Protein AF-A0A7R9DZD3-F1 (afdb_monomer_lite)

pLDDT: mean 76.69, std 20.95, range [38.72, 98.69]

Structure (mmCIF, N/CA/C/O backbone):
data_AF-A0A7R9DZD3-F1
#
_entry.id   AF-A0A7R9DZD3-F1
#
loop_
_atom_site.group_PDB
_atom_site.id
_atom_site.type_symbol
_atom_site.label_atom_id
_atom_site.label_alt_id
_atom_site.label_comp_id
_atom_site.label_asym_id
_atom_site.label_entity_id
_atom_site.label_seq_id
_atom_site.pdbx_PDB_ins_code
_atom_site.Cartn_x
_atom_site.Cartn_y
_atom_site.Cartn_z
_atom_site.occupancy
_atom_site.B_iso_or_equiv
_atom_site.auth_seq_id
_atom_site.auth_comp_id
_atom_site.auth_asym_id
_atom_site.auth_atom_id
_atom_site.pdbx_PDB_model_num
ATOM 1 N N . MET A 1 1 ? -76.692 0.634 47.988 1.00 45.78 1 MET A N 1
ATOM 2 C CA . MET A 1 1 ? -77.490 -0.382 48.712 1.00 45.78 1 MET A CA 1
ATOM 3 C C . MET A 1 1 ? -77.343 -0.059 50.200 1.00 45.78 1 MET A C 1
ATOM 5 O O . MET A 1 1 ? -76.278 -0.313 50.727 1.00 45.78 1 MET A O 1
ATOM 9 N N . ALA A 1 2 ? -78.142 0.796 50.843 1.00 38.72 2 ALA A N 1
ATOM 10 C CA . ALA A 1 2 ? -79.596 0.826 51.074 1.00 38.72 2 ALA A CA 1
ATOM 11 C C . ALA A 1 2 ? -80.103 -0.251 52.064 1.00 38.72 2 ALA A C 1
ATOM 13 O O . ALA A 1 2 ? -80.285 -1.391 51.648 1.00 38.72 2 ALA A O 1
ATOM 14 N N . ARG A 1 3 ? -80.339 0.170 53.327 1.00 40.22 3 ARG A N 1
ATOM 15 C CA . ARG A 1 3 ? -81.346 -0.237 54.357 1.00 40.22 3 ARG A CA 1
ATOM 16 C C . ARG A 1 3 ? -80.747 0.038 55.758 1.00 40.22 3 ARG A C 1
ATOM 18 O O . ARG A 1 3 ? -79.676 -0.479 56.028 1.00 40.22 3 ARG A O 1
ATOM 25 N N . SER A 1 4 ? -81.223 0.922 56.648 1.00 41.44 4 SER A N 1
ATOM 26 C CA . SER A 1 4 ? -82.581 1.285 57.127 1.00 41.44 4 SER A CA 1
ATOM 27 C C . SER A 1 4 ? -83.330 0.089 57.728 1.00 41.44 4 SER A C 1
ATOM 29 O O . SER A 1 4 ? -83.329 -0.951 57.088 1.00 41.44 4 SER A O 1
ATOM 31 N N . ILE A 1 5 ? -84.060 0.107 58.851 1.00 43.53 5 ILE A N 1
ATOM 32 C CA . ILE A 1 5 ? -84.552 1.083 59.852 1.00 43.53 5 ILE A CA 1
ATOM 33 C C . ILE A 1 5 ? -85.346 0.219 60.886 1.00 43.53 5 ILE A C 1
ATOM 35 O O . ILE A 1 5 ? -85.834 -0.837 60.492 1.00 43.53 5 ILE A O 1
ATOM 39 N N . SER A 1 6 ? -85.539 0.713 62.127 1.00 40.84 6 SER A N 1
ATOM 40 C CA . SER A 1 6 ? -86.619 0.395 63.116 1.00 40.84 6 SER A CA 1
ATOM 41 C C . SER A 1 6 ? -86.753 -1.041 63.657 1.00 40.84 6 SER A C 1
ATOM 43 O O . SER A 1 6 ? -86.574 -1.996 62.921 1.00 40.84 6 SER A O 1
ATOM 45 N N . GLY A 1 7 ? -87.129 -1.302 64.911 1.00 39.84 7 GLY A N 1
ATOM 46 C CA . GLY A 1 7 ? -87.877 -0.512 65.898 1.00 39.84 7 GLY A CA 1
ATOM 47 C C . GLY A 1 7 ? -89.103 -1.311 66.385 1.00 39.84 7 GLY A C 1
ATOM 48 O O . GLY A 1 7 ? -89.581 -2.166 65.645 1.00 39.84 7 GLY A O 1
ATOM 49 N N . SER A 1 8 ? -89.617 -0.964 67.577 1.00 39.25 8 SER A N 1
ATOM 50 C CA . SER A 1 8 ? -90.837 -1.464 68.273 1.00 39.25 8 SER A CA 1
ATOM 51 C C . SER A 1 8 ? -90.734 -2.850 68.928 1.00 39.25 8 SER A C 1
ATOM 53 O O . SER A 1 8 ? -90.083 -3.730 68.379 1.00 39.25 8 SER A O 1
ATOM 55 N N . SER A 1 9 ? -91.338 -3.151 70.078 1.00 44.62 9 SER A N 1
ATOM 56 C CA . SER A 1 9 ? -92.095 -2.435 71.132 1.00 44.62 9 SER A CA 1
ATOM 57 C C . SER A 1 9 ? -92.140 -3.423 72.319 1.00 44.62 9 SER A C 1
ATOM 59 O O . SER A 1 9 ? -92.137 -4.632 72.100 1.00 44.62 9 SER A O 1
ATOM 61 N N . GLU A 1 10 ? -91.917 -3.011 73.567 1.00 43.66 10 GLU A N 1
ATOM 62 C CA . GLU A 1 10 ? -92.973 -2.656 74.538 1.00 43.66 10 GLU A CA 1
ATOM 63 C C . GLU A 1 10 ? -94.200 -3.585 74.523 1.00 43.66 10 GLU A C 1
ATOM 65 O O . GLU A 1 10 ? -94.984 -3.547 73.580 1.00 43.66 10 GLU A O 1
ATOM 70 N N . GLU A 1 11 ? -94.308 -4.427 75.560 1.00 50.56 11 GLU A N 1
ATOM 71 C CA . GLU A 1 11 ? -95.430 -4.536 76.523 1.00 50.56 11 GLU A CA 1
ATOM 72 C C . GLU A 1 11 ? -95.089 -5.682 77.514 1.00 50.56 11 GLU A C 1
ATOM 74 O O . GLU A 1 11 ? -94.836 -6.813 77.111 1.00 50.56 11 GLU A O 1
ATOM 79 N N . ASP A 1 12 ? -94.689 -5.396 78.754 1.00 41.88 12 ASP A N 1
ATOM 80 C CA . ASP A 1 12 ? -95.491 -5.145 79.969 1.00 41.88 12 ASP A CA 1
ATOM 81 C C . ASP A 1 12 ? -96.226 -6.377 80.547 1.00 41.88 12 ASP A C 1
ATOM 83 O O . ASP A 1 12 ? -97.257 -6.811 80.042 1.00 41.88 12 ASP A O 1
ATOM 87 N N . ALA A 1 13 ? -95.702 -6.911 81.663 1.00 43.41 13 ALA A N 1
ATOM 88 C CA . ALA A 1 13 ? -96.430 -7.759 82.620 1.00 43.41 13 ALA A CA 1
ATOM 89 C C . ALA A 1 13 ? -95.701 -7.843 83.983 1.00 43.41 13 ALA A C 1
ATOM 91 O O . ALA A 1 13 ? -94.959 -8.772 84.290 1.00 43.41 13 ALA A O 1
ATOM 92 N N . MET A 1 14 ? -95.905 -6.794 84.775 1.00 38.94 14 MET A N 1
ATOM 93 C CA . MET A 1 14 ? -96.174 -6.744 86.220 1.00 38.94 14 MET A CA 1
ATOM 94 C C . MET A 1 14 ? -95.943 -8.005 87.108 1.00 38.94 14 MET A C 1
ATOM 96 O O . MET A 1 14 ? -96.734 -8.941 87.117 1.00 38.94 14 MET A O 1
ATOM 100 N N . TYR A 1 15 ? -94.926 -7.891 87.978 1.00 41.12 15 TYR A N 1
ATOM 101 C CA . TYR A 1 15 ? -94.947 -8.064 89.450 1.00 41.12 15 TYR A CA 1
ATOM 102 C C . TYR A 1 15 ? -95.395 -9.398 90.089 1.00 41.12 15 TYR A C 1
ATOM 104 O O . TYR A 1 15 ? -96.586 -9.648 90.210 1.00 41.12 15 TYR A O 1
ATOM 112 N N . VAL A 1 16 ? -94.451 -10.110 90.731 1.00 42.28 16 VAL A N 1
ATOM 113 C CA . VAL A 1 16 ? -94.537 -10.486 92.164 1.00 42.28 16 VAL A CA 1
ATOM 114 C C . VAL A 1 16 ? -93.117 -10.526 92.739 1.00 42.28 16 VAL A C 1
ATOM 116 O O . VAL A 1 16 ? -92.306 -11.370 92.370 1.00 42.28 16 VAL A O 1
ATOM 119 N N . ALA A 1 17 ? -92.822 -9.602 93.653 1.00 39.66 17 ALA A N 1
ATOM 120 C CA . ALA A 1 17 ? -91.621 -9.627 94.473 1.00 39.66 17 ALA A CA 1
ATOM 121 C C . ALA A 1 17 ? -91.802 -10.622 95.630 1.00 39.66 17 ALA A C 1
ATOM 123 O O . ALA A 1 17 ? -92.678 -10.447 96.477 1.00 39.66 17 ALA A O 1
ATOM 124 N N . THR A 1 18 ? -90.946 -11.640 95.681 1.00 39.91 18 THR A N 1
ATOM 125 C CA . THR A 1 18 ? -90.666 -12.425 96.889 1.00 39.91 18 THR A CA 1
ATOM 126 C C . THR A 1 18 ? -89.222 -12.146 97.312 1.00 39.91 18 THR A C 1
ATOM 128 O O . THR A 1 18 ? -88.332 -12.274 96.469 1.00 39.91 18 THR A O 1
ATOM 131 N N . PRO A 1 19 ? -88.959 -11.761 98.571 1.00 47.72 19 PRO A N 1
ATOM 132 C CA . PRO A 1 19 ? -87.613 -11.472 99.041 1.00 47.72 19 PRO A CA 1
ATOM 133 C C . PRO A 1 19 ? -86.881 -12.782 99.346 1.00 47.72 19 PRO A C 1
ATOM 135 O O . PRO A 1 19 ? -87.301 -13.539 100.220 1.00 47.72 19 PRO A O 1
ATOM 138 N N . VAL A 1 20 ? -85.789 -13.039 98.625 1.00 42.66 20 VAL A N 1
ATOM 139 C CA . VAL A 1 20 ? -84.794 -14.053 98.990 1.00 42.66 20 VAL A CA 1
ATOM 140 C C . VAL A 1 20 ? -83.476 -13.323 99.190 1.00 42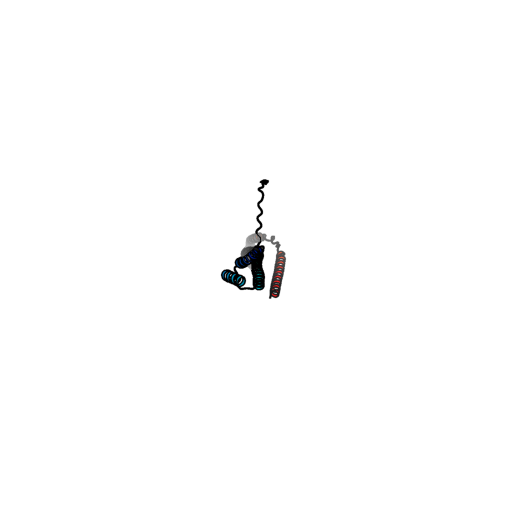.66 20 VAL A C 1
ATOM 142 O O . VAL A 1 20 ? -82.881 -12.796 98.254 1.00 42.66 20 VAL A O 1
ATOM 145 N N . GLU A 1 21 ? -83.098 -13.224 100.457 1.00 45.53 21 GLU A N 1
ATOM 146 C CA . GLU A 1 21 ? -81.767 -12.847 100.907 1.00 45.53 21 GLU A CA 1
ATOM 147 C C . GLU A 1 21 ? -80.721 -13.863 100.416 1.00 45.53 21 GLU A C 1
ATOM 149 O O . GLU A 1 21 ? -81.037 -15.044 100.266 1.00 45.53 21 GLU A O 1
ATOM 154 N N . SER A 1 22 ? -79.468 -13.399 100.289 1.00 43.50 22 SER A N 1
ATOM 155 C CA . SER A 1 22 ? -78.226 -14.122 99.928 1.00 43.50 22 SER A CA 1
ATOM 156 C C . SER A 1 22 ? -78.088 -14.458 98.432 1.00 43.50 22 SER A C 1
ATOM 158 O O . SER A 1 22 ? -79.024 -14.953 97.827 1.00 43.50 22 SER A O 1
ATOM 160 N N . SER A 1 23 ? -76.987 -14.198 97.725 1.00 44.34 23 SER A N 1
ATOM 161 C CA . SER A 1 23 ? -75.574 -14.108 98.102 1.00 44.34 23 SER A CA 1
ATOM 162 C C . SER A 1 23 ? -74.805 -13.287 97.045 1.00 44.34 23 SER A C 1
ATOM 164 O O . SER A 1 23 ? -74.592 -13.737 95.924 1.00 44.34 23 SER A O 1
ATOM 166 N N . ASP A 1 24 ? -74.337 -12.088 97.399 1.00 46.66 24 ASP A N 1
ATOM 167 C CA . ASP A 1 24 ? -73.527 -11.224 96.515 1.00 46.66 24 ASP A CA 1
ATOM 168 C C . ASP A 1 24 ? -72.066 -11.709 96.320 1.00 46.66 24 ASP A C 1
ATOM 170 O O . ASP A 1 24 ? -71.265 -11.020 95.688 1.00 46.66 24 ASP A O 1
ATOM 174 N N . ASP A 1 25 ? -71.697 -12.899 96.814 1.00 50.72 25 ASP A N 1
ATOM 175 C CA . ASP A 1 25 ? -70.303 -13.388 96.824 1.00 50.72 25 ASP A CA 1
ATOM 176 C C . ASP A 1 25 ? -69.948 -14.297 95.617 1.00 50.72 25 ASP A C 1
ATOM 178 O O . ASP A 1 25 ? -68.826 -14.254 95.110 1.00 50.72 25 ASP A O 1
ATOM 182 N N . ASP A 1 26 ? -70.914 -15.029 95.040 1.00 50.56 26 ASP A N 1
ATOM 183 C CA . ASP A 1 26 ? -70.658 -15.998 93.947 1.00 50.56 26 ASP A CA 1
ATOM 184 C C . ASP A 1 26 ? -70.343 -15.333 92.590 1.00 50.56 26 ASP A C 1
ATOM 186 O O . ASP A 1 26 ? -69.682 -15.900 91.715 1.00 50.56 26 ASP A O 1
ATOM 190 N N . SER A 1 27 ? -70.784 -14.088 92.392 1.00 55.41 27 SER A N 1
ATOM 191 C CA . SER A 1 27 ? -70.551 -13.344 91.145 1.00 55.41 27 SER A CA 1
ATOM 192 C C . SER A 1 27 ? -69.120 -12.798 91.025 1.00 55.41 27 SER A C 1
ATOM 194 O O . SER A 1 27 ? -68.625 -12.575 89.915 1.00 55.41 27 SER A O 1
ATOM 196 N N . ALA A 1 28 ? -68.430 -12.604 92.153 1.00 57.47 28 ALA A N 1
ATOM 197 C CA . ALA A 1 28 ? -67.048 -12.138 92.195 1.00 57.47 28 ALA A CA 1
ATOM 198 C C . ALA A 1 28 ? -66.042 -13.282 92.002 1.00 57.47 28 ALA A C 1
ATOM 200 O O . ALA A 1 28 ? -64.950 -13.059 91.472 1.00 57.47 28 ALA A O 1
ATOM 201 N N . GLU A 1 29 ? -66.398 -14.497 92.416 1.00 60.00 29 GLU A N 1
ATOM 202 C CA . GLU A 1 29 ? -65.554 -15.686 92.294 1.00 60.00 29 GLU A CA 1
ATOM 203 C C . GLU A 1 29 ? -65.563 -16.241 90.861 1.00 60.00 29 GLU A C 1
ATOM 205 O O . GLU A 1 29 ? -64.497 -16.466 90.282 1.00 60.00 29 GLU A O 1
ATOM 210 N N . ASN A 1 30 ? -66.736 -16.279 90.218 1.00 62.25 30 ASN A N 1
ATOM 211 C CA . ASN A 1 30 ? -66.877 -16.704 88.822 1.00 62.25 30 ASN A CA 1
ATOM 212 C C . ASN A 1 30 ? -66.107 -15.782 87.843 1.00 62.25 30 ASN A C 1
ATOM 214 O O . ASN A 1 30 ? -65.453 -16.245 86.911 1.00 62.25 30 ASN A O 1
ATOM 218 N N . ARG A 1 31 ? -66.065 -14.467 88.116 1.00 66.25 31 ARG A N 1
ATOM 219 C CA . ARG A 1 31 ? -65.266 -13.494 87.337 1.00 66.25 31 ARG A CA 1
ATOM 220 C C . ARG A 1 31 ? -63.754 -13.714 87.450 1.00 66.25 31 ARG A C 1
ATOM 222 O O . ARG A 1 31 ? -63.022 -13.434 86.502 1.00 66.25 31 ARG A O 1
ATOM 229 N N . LYS A 1 32 ? -63.261 -14.184 88.601 1.00 66.75 32 LYS A N 1
ATOM 230 C CA . LYS A 1 32 ? -61.829 -14.480 88.808 1.00 66.75 32 LYS A CA 1
ATOM 231 C C . LYS A 1 32 ? -61.424 -15.768 88.095 1.00 66.75 32 LYS A C 1
ATOM 233 O O . LYS A 1 32 ? -60.320 -15.850 87.559 1.00 66.75 32 LYS A O 1
ATOM 238 N N . GLU A 1 33 ? -62.314 -16.756 88.059 1.00 70.06 33 GLU A N 1
ATOM 239 C CA . GLU A 1 33 ? -62.102 -17.991 87.304 1.00 70.06 33 GLU A CA 1
ATOM 240 C C . GLU A 1 33 ? -62.103 -17.733 85.788 1.00 70.06 33 GLU A C 1
ATOM 242 O O . GLU A 1 33 ? -61.222 -18.222 85.079 1.00 70.06 33 GLU A O 1
ATOM 247 N N . GLU A 1 34 ? -63.003 -16.881 85.291 1.00 74.62 34 GLU A N 1
ATOM 248 C CA . GLU A 1 34 ? -63.002 -16.405 83.901 1.00 74.62 34 GLU A CA 1
ATOM 249 C C . GLU A 1 34 ? -61.717 -15.640 83.541 1.00 74.62 34 GLU A C 1
ATOM 251 O O . GLU A 1 34 ? -61.100 -15.930 82.513 1.00 74.62 34 GLU A O 1
ATOM 256 N N . ALA A 1 35 ? -61.257 -14.725 84.404 1.00 75.00 35 ALA A N 1
ATOM 257 C CA . ALA A 1 35 ? -60.024 -13.963 84.189 1.00 75.00 35 ALA A CA 1
ATOM 258 C C . ALA A 1 35 ? -58.777 -14.866 84.129 1.00 75.00 35 ALA A C 1
ATOM 260 O O . ALA A 1 35 ? -57.916 -14.698 83.262 1.00 75.00 35 ALA A O 1
ATOM 261 N N . LEU A 1 36 ? -58.694 -15.874 85.000 1.00 74.25 36 LEU A N 1
ATOM 262 C CA . LEU A 1 36 ? -57.590 -16.831 85.002 1.00 74.25 36 LEU A CA 1
ATOM 263 C C . LEU A 1 36 ? -57.644 -17.778 83.790 1.00 74.25 36 LEU A C 1
ATOM 265 O O . LEU A 1 36 ? -56.609 -18.062 83.182 1.00 74.25 36 LEU A O 1
ATOM 269 N N . ASN A 1 37 ? -58.836 -18.221 83.383 1.00 78.25 37 ASN A N 1
ATOM 270 C CA . ASN A 1 37 ? -59.025 -19.019 82.169 1.00 78.25 37 ASN A CA 1
ATOM 271 C C . ASN A 1 37 ? -58.670 -18.235 80.897 1.00 78.25 37 ASN A C 1
ATOM 273 O O . ASN A 1 37 ? -58.073 -18.800 79.978 1.00 78.25 37 ASN A O 1
ATOM 277 N N . GLN A 1 38 ? -58.958 -16.933 80.863 1.00 81.81 38 GLN A N 1
ATOM 278 C CA . GLN A 1 38 ? -58.541 -16.046 79.781 1.00 81.81 38 GLN A CA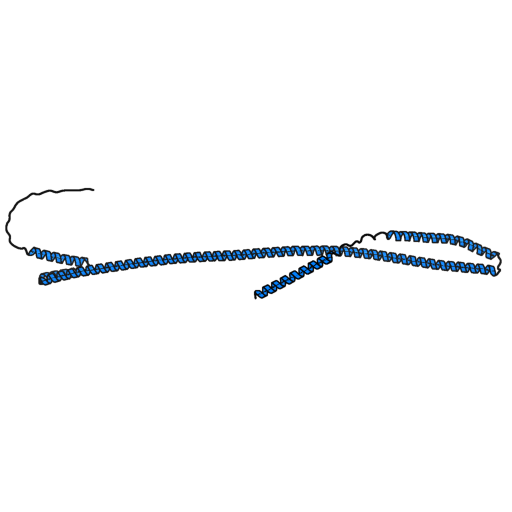 1
ATOM 279 C C . GLN A 1 38 ? -57.011 -15.966 79.691 1.00 81.81 38 GLN A C 1
ATOM 281 O O . GLN A 1 38 ? -56.452 -16.192 78.620 1.00 81.81 38 GLN A O 1
ATOM 286 N N . VAL A 1 39 ? -56.313 -15.761 80.814 1.00 79.56 39 VAL A N 1
ATOM 287 C CA . VAL A 1 39 ? -54.839 -15.738 80.845 1.00 79.56 39 VAL A CA 1
ATOM 288 C C . VAL A 1 39 ? -54.242 -17.076 80.394 1.00 79.56 39 VAL A C 1
ATOM 290 O O . VAL A 1 39 ? -53.275 -17.092 79.638 1.00 79.56 39 VAL A O 1
ATOM 293 N N . LEU A 1 40 ? -54.831 -18.208 80.783 1.00 78.94 40 LEU A N 1
ATOM 294 C CA . LEU A 1 40 ? -54.377 -19.535 80.347 1.00 78.94 40 LEU A CA 1
ATOM 295 C C . LEU A 1 40 ? -54.589 -19.769 78.843 1.00 78.94 40 LEU A C 1
ATOM 297 O O . LEU A 1 40 ? -53.678 -20.251 78.167 1.00 78.94 40 LEU A O 1
ATOM 301 N N . SER A 1 41 ? -55.734 -19.350 78.297 1.00 80.12 41 SER A N 1
ATOM 302 C CA . SER A 1 41 ? -55.985 -19.375 76.851 1.00 80.12 41 SER A CA 1
ATOM 303 C C . SER A 1 41 ? -55.005 -18.482 76.083 1.00 80.12 41 SER A C 1
ATOM 305 O O . SER A 1 41 ? -54.609 -18.807 74.964 1.00 80.12 41 SER A O 1
ATOM 307 N N . GLU A 1 42 ? -54.588 -17.361 76.668 1.00 80.31 42 GLU A N 1
ATOM 308 C CA . GLU A 1 42 ? -53.585 -16.475 76.082 1.00 80.31 42 GLU A CA 1
ATOM 309 C C . GLU A 1 42 ? -52.179 -17.095 76.096 1.00 80.31 42 GLU A C 1
ATOM 311 O O . GLU A 1 42 ? -51.446 -16.941 75.120 1.00 80.31 42 GLU A O 1
ATOM 316 N N . ILE A 1 43 ? -51.817 -17.848 77.143 1.00 78.94 43 ILE A N 1
ATOM 317 C CA . ILE A 1 43 ? -50.574 -18.643 77.188 1.00 78.94 43 ILE A CA 1
ATOM 318 C C . ILE A 1 43 ? -50.595 -19.724 76.105 1.00 78.94 43 ILE A C 1
ATOM 320 O O . ILE A 1 43 ? -49.601 -19.930 75.411 1.00 78.94 43 ILE A O 1
ATOM 324 N N . GLU A 1 44 ? -51.728 -20.387 75.907 1.00 78.94 44 GLU A N 1
ATOM 325 C CA . GLU A 1 44 ? -51.894 -21.401 74.859 1.00 78.94 44 GLU A CA 1
ATOM 326 C C . GLU A 1 44 ? -51.743 -20.844 73.457 1.00 78.94 44 GLU A C 1
ATOM 328 O O . GLU A 1 44 ? -51.088 -21.469 72.626 1.00 78.94 44 GLU A O 1
ATOM 333 N N . ALA A 1 45 ? -52.281 -19.650 73.210 1.00 78.75 45 ALA A N 1
ATOM 334 C CA . ALA A 1 45 ? -52.135 -18.963 71.933 1.00 78.75 45 ALA A CA 1
ATOM 335 C C . ALA A 1 45 ? -50.666 -18.624 71.614 1.00 78.75 45 ALA A C 1
ATOM 337 O O . ALA A 1 45 ? -50.305 -18.526 70.443 1.00 78.75 45 ALA A O 1
ATOM 338 N N . THR A 1 46 ? -49.802 -18.486 72.630 1.00 77.06 46 THR A N 1
ATOM 339 C CA . THR A 1 46 ? -48.352 -18.334 72.410 1.00 77.06 46 THR A CA 1
ATOM 340 C C . THR A 1 46 ? -47.655 -19.656 72.071 1.00 77.06 46 THR A C 1
ATOM 342 O O . THR A 1 46 ? -46.539 -19.627 71.566 1.00 77.06 46 THR A O 1
ATOM 345 N N . GLY A 1 47 ? -48.270 -20.816 72.328 1.00 71.75 47 GLY A N 1
ATOM 346 C CA . GLY A 1 47 ? -47.722 -22.137 71.985 1.00 71.75 47 GLY A CA 1
ATOM 347 C C . GLY A 1 47 ? -46.443 -22.544 72.735 1.00 71.75 47 GLY A C 1
ATOM 348 O O . GLY A 1 47 ? -45.880 -23.596 72.447 1.00 71.75 47 GLY A O 1
ATOM 349 N N . ALA A 1 48 ? -45.974 -21.733 73.690 1.00 70.12 48 ALA A N 1
ATOM 350 C CA . ALA A 1 48 ? -44.670 -21.897 74.335 1.00 70.12 48 ALA A CA 1
ATOM 351 C C . ALA A 1 48 ? -44.684 -22.803 75.584 1.00 70.12 48 ALA A C 1
ATOM 353 O O . ALA A 1 48 ? -43.631 -23.271 76.012 1.00 70.12 48 ALA A O 1
ATOM 354 N N . ILE A 1 49 ? -45.852 -23.039 76.197 1.00 73.44 49 ILE A N 1
ATOM 355 C CA . ILE A 1 49 ? -45.986 -23.760 77.475 1.00 73.44 49 ILE A CA 1
ATOM 356 C C . ILE A 1 49 ? -47.092 -24.817 77.376 1.00 73.44 49 ILE A C 1
ATOM 358 O O . ILE A 1 49 ? -48.162 -24.565 76.824 1.00 73.44 49 ILE A O 1
ATOM 362 N N . ASN A 1 50 ? -46.856 -25.997 77.962 1.00 76.69 50 ASN A N 1
ATOM 363 C CA . ASN A 1 50 ? -47.865 -27.048 78.088 1.00 76.69 50 ASN A CA 1
ATOM 364 C C . ASN A 1 50 ? -48.997 -26.605 79.033 1.00 76.69 50 ASN A C 1
ATOM 366 O O . ASN A 1 50 ? -48.863 -26.614 80.261 1.00 76.69 50 ASN A O 1
ATOM 370 N N . SER A 1 51 ? -50.137 -26.258 78.445 1.00 68.69 51 SER A N 1
ATOM 371 C CA . SER A 1 51 ? -51.309 -25.765 79.162 1.00 68.69 51 SER A CA 1
ATOM 372 C C . SER A 1 51 ? -51.993 -26.791 80.054 1.00 68.69 51 SER A C 1
ATOM 374 O O . SER A 1 51 ? -52.670 -26.411 81.007 1.00 68.69 51 SER A O 1
ATOM 376 N N . GLY A 1 52 ? -51.800 -28.089 79.801 1.00 75.69 52 GLY A N 1
ATOM 377 C CA . GLY A 1 52 ? -52.369 -29.157 80.622 1.00 75.69 52 GLY A CA 1
ATOM 378 C C . GLY A 1 52 ? -51.814 -29.150 82.048 1.00 75.69 52 GLY A C 1
ATOM 379 O O . GLY A 1 52 ? -52.580 -29.157 83.013 1.00 75.69 52 GLY A O 1
ATOM 380 N N . GLY A 1 53 ? -50.487 -29.059 82.181 1.00 77.81 53 GLY A N 1
ATOM 381 C CA . GLY A 1 53 ? -49.813 -28.995 83.483 1.00 77.81 53 GLY A CA 1
ATOM 382 C C . GLY A 1 53 ? -50.077 -27.679 84.218 1.00 77.81 53 GLY A C 1
ATOM 383 O O . GLY A 1 53 ? -50.306 -27.670 85.428 1.00 77.81 53 GLY A O 1
ATOM 384 N N . LEU A 1 54 ? -50.140 -26.570 83.478 1.00 80.38 54 LEU A N 1
ATOM 385 C CA . LEU A 1 54 ? -50.395 -25.247 84.042 1.00 80.38 54 LEU A CA 1
ATOM 386 C C . LEU A 1 54 ? -51.837 -25.095 84.552 1.00 80.38 54 LEU A C 1
ATOM 388 O O . LEU A 1 54 ? -52.051 -24.599 85.658 1.00 80.38 54 LEU A O 1
ATOM 392 N N . ARG A 1 55 ? -52.826 -25.607 83.805 1.00 81.88 55 ARG A N 1
ATOM 393 C CA . ARG A 1 55 ? -54.232 -25.678 84.241 1.00 81.88 55 ARG A CA 1
ATOM 394 C C . ARG A 1 55 ? -54.417 -26.523 85.494 1.00 81.88 55 ARG A C 1
ATOM 396 O O . ARG A 1 55 ? -55.280 -26.225 86.317 1.00 81.88 55 ARG A O 1
ATOM 403 N N . GLN A 1 56 ? -53.659 -27.609 85.629 1.00 81.62 56 GLN A N 1
ATOM 404 C CA . GLN A 1 56 ? -53.728 -28.470 86.807 1.00 81.62 56 GLN A CA 1
ATOM 405 C C . GLN A 1 56 ? -53.115 -27.791 88.039 1.00 81.62 56 GLN A C 1
ATOM 407 O O . GLN A 1 56 ? -53.678 -27.885 89.128 1.00 81.62 56 GLN A O 1
ATOM 412 N N . LEU A 1 57 ? -52.009 -27.063 87.859 1.00 81.25 57 LEU A N 1
ATOM 413 C CA . LEU A 1 57 ? -51.380 -26.263 88.907 1.00 81.25 57 LEU A CA 1
ATOM 414 C C . LEU A 1 57 ? -52.295 -25.124 89.380 1.00 81.25 57 LEU A C 1
ATOM 416 O O . LEU A 1 57 ? -52.489 -24.971 90.582 1.00 81.25 57 LEU A O 1
ATOM 420 N N . CYS A 1 58 ? -52.916 -24.385 88.456 1.00 81.88 58 CYS A N 1
ATOM 421 C CA . CYS A 1 58 ? -53.848 -23.308 88.800 1.00 81.88 58 CYS A CA 1
ATOM 422 C C . CYS A 1 58 ? -55.048 -23.826 89.602 1.00 81.88 58 CYS A C 1
ATOM 424 O O . CYS A 1 58 ? -55.370 -23.268 90.647 1.00 81.88 58 CYS A O 1
ATOM 426 N N . ARG A 1 59 ? -55.629 -24.963 89.186 1.00 82.25 59 ARG A N 1
ATOM 427 C CA . ARG A 1 59 ? -56.712 -25.629 89.929 1.00 82.25 59 ARG A CA 1
ATOM 428 C C . ARG A 1 59 ? -56.289 -26.104 91.321 1.00 82.25 59 ARG A C 1
ATOM 430 O O . ARG A 1 59 ? -57.125 -26.163 92.214 1.00 82.25 59 ARG A O 1
ATOM 437 N N . ARG A 1 60 ? -55.016 -26.461 91.524 1.00 81.00 60 ARG A N 1
ATOM 438 C CA . ARG A 1 60 ? -54.495 -26.860 92.843 1.00 81.00 60 ARG A CA 1
ATOM 439 C C . ARG A 1 60 ? -54.278 -25.646 93.751 1.00 81.00 60 ARG A C 1
ATOM 441 O O . ARG A 1 60 ? -54.720 -25.666 94.891 1.00 81.00 60 ARG A O 1
ATOM 448 N N . VAL A 1 61 ? -53.693 -24.566 93.228 1.00 81.06 61 VAL A N 1
ATOM 449 C CA . VAL A 1 61 ? -53.475 -23.307 93.969 1.00 81.06 61 VAL A CA 1
ATOM 450 C C . VAL A 1 61 ? -54.798 -22.621 94.332 1.00 81.06 61 VAL A C 1
ATOM 452 O O . VAL A 1 61 ? -54.897 -22.050 95.411 1.00 81.06 61 VAL A O 1
ATOM 455 N N . GLN A 1 62 ? -55.833 -22.736 93.496 1.00 78.56 62 GLN A N 1
ATOM 456 C CA . GLN A 1 62 ? -57.185 -22.251 93.810 1.00 78.56 62 GLN A CA 1
ATOM 457 C C . GLN A 1 62 ? -57.880 -23.041 94.932 1.00 78.56 62 GLN A C 1
ATOM 459 O O . GLN A 1 62 ? -58.669 -22.462 95.666 1.00 78.56 62 GLN A O 1
ATOM 464 N N . ARG A 1 63 ? -57.599 -24.345 95.082 1.00 79.06 63 ARG A N 1
ATOM 465 C CA . ARG A 1 63 ? -58.221 -25.195 96.119 1.00 79.06 63 ARG A CA 1
ATOM 466 C C . ARG A 1 63 ? -57.485 -25.180 97.456 1.00 79.06 63 ARG A C 1
ATOM 468 O O . ARG A 1 63 ? -58.118 -25.315 98.494 1.00 79.06 63 ARG A O 1
ATOM 475 N N . GLU A 1 64 ? -56.156 -25.106 97.421 1.00 77.31 64 GLU A N 1
ATOM 476 C CA . GLU A 1 64 ? -55.287 -25.319 98.591 1.00 77.31 64 GLU A CA 1
ATOM 477 C C . GLU A 1 64 ? -54.563 -24.038 99.041 1.00 77.31 64 GLU A C 1
ATOM 479 O O . GLU A 1 64 ? -53.935 -24.013 100.099 1.00 77.31 64 GLU A O 1
ATOM 484 N N . GLY A 1 65 ? -54.608 -22.977 98.234 1.00 72.69 65 GLY A N 1
ATOM 485 C CA . GLY A 1 65 ? -53.884 -21.733 98.472 1.00 72.69 65 GLY A CA 1
ATOM 486 C C . GLY A 1 65 ? -54.682 -20.692 99.252 1.00 72.69 65 GLY A C 1
ATOM 487 O O . GLY A 1 65 ? -55.906 -20.713 99.324 1.00 72.69 65 GLY A O 1
ATOM 488 N N . THR A 1 66 ? -53.970 -19.715 99.813 1.00 79.75 66 THR A N 1
ATOM 489 C CA . THR A 1 66 ? -54.589 -18.510 100.379 1.00 79.75 66 THR A CA 1
ATOM 490 C C . THR A 1 66 ? -54.993 -17.543 99.254 1.00 79.75 66 THR A C 1
ATOM 492 O O . THR A 1 66 ? -54.339 -17.526 98.204 1.00 79.75 66 THR A O 1
ATOM 495 N N . PRO A 1 67 ? -56.003 -16.671 99.445 1.00 75.31 67 PRO A N 1
ATOM 496 C CA . PRO A 1 67 ? -56.462 -15.733 98.407 1.00 75.31 67 PRO A CA 1
ATOM 497 C C . PRO A 1 67 ? -55.341 -14.836 97.849 1.00 75.31 67 PRO A C 1
ATOM 499 O O . PRO A 1 67 ? -55.339 -14.489 96.669 1.00 75.31 67 PRO A O 1
ATOM 502 N N . PHE A 1 68 ? -54.329 -14.528 98.665 1.00 78.69 68 PHE A N 1
ATOM 503 C CA . PHE A 1 68 ? -53.125 -13.809 98.241 1.00 78.69 68 PHE A CA 1
ATOM 504 C C . PHE A 1 68 ? -52.252 -14.610 97.252 1.00 78.69 68 PHE A C 1
ATOM 506 O O . PHE A 1 68 ? -51.726 -14.051 96.292 1.00 78.69 68 PHE A O 1
ATOM 513 N N . THR A 1 69 ? -52.111 -15.927 97.439 1.00 80.81 69 THR A N 1
ATOM 514 C CA . THR A 1 69 ? -51.315 -16.791 96.542 1.00 80.81 69 THR A CA 1
ATOM 515 C C . THR A 1 69 ? -51.960 -16.985 95.173 1.00 80.81 69 THR A C 1
ATOM 517 O O . THR A 1 69 ? -51.249 -17.028 94.170 1.00 80.81 69 THR A O 1
ATOM 520 N N . VAL A 1 70 ? -53.293 -17.020 95.114 1.00 79.69 70 VAL A N 1
ATOM 521 C CA . VAL A 1 70 ? -54.052 -17.078 93.856 1.00 79.69 70 VAL A CA 1
ATOM 522 C C . VAL A 1 70 ? -53.862 -15.785 93.056 1.00 79.69 70 VAL A C 1
ATOM 524 O O . VAL A 1 70 ? -53.537 -15.841 91.872 1.00 79.69 70 VAL A O 1
ATOM 527 N N . ALA A 1 71 ? -53.958 -14.623 93.713 1.00 80.06 71 ALA A N 1
ATOM 528 C CA . ALA A 1 71 ? -53.731 -13.324 93.076 1.00 80.06 71 ALA A CA 1
ATOM 529 C C . ALA A 1 71 ? -52.280 -13.139 92.581 1.00 80.06 71 ALA A C 1
ATOM 531 O O . ALA A 1 71 ? -52.055 -12.577 91.507 1.00 80.06 71 ALA A O 1
ATOM 532 N N . ASN A 1 72 ? -51.289 -13.641 93.327 1.00 86.12 72 ASN A N 1
ATOM 533 C CA . ASN A 1 72 ? -49.882 -13.621 92.908 1.00 86.12 72 ASN A CA 1
ATOM 534 C C . ASN A 1 72 ? -49.596 -14.560 91.731 1.00 86.12 72 ASN A C 1
ATOM 536 O O . ASN A 1 72 ? -48.790 -14.227 90.865 1.00 86.12 72 ASN A O 1
ATOM 540 N N . LEU A 1 73 ? -50.243 -15.728 91.684 1.00 84.88 73 LEU A N 1
ATOM 541 C CA . LEU A 1 73 ? -50.133 -16.628 90.540 1.00 84.88 73 LEU A CA 1
ATOM 542 C C . LEU A 1 73 ? -50.716 -15.967 89.289 1.00 84.88 73 LEU A C 1
ATOM 544 O O . LEU A 1 73 ? -50.074 -15.952 88.246 1.00 84.88 73 LEU A O 1
ATOM 548 N N . GLU A 1 74 ? -51.908 -15.386 89.396 1.00 82.69 74 GLU A N 1
ATOM 549 C CA . GLU A 1 74 ? -52.561 -14.710 88.279 1.00 82.69 74 GLU A CA 1
ATOM 550 C C . GLU A 1 74 ? -51.729 -13.524 87.762 1.00 82.69 74 GLU A C 1
ATOM 552 O O . GLU A 1 74 ? -51.533 -13.382 86.554 1.00 82.69 74 GLU A O 1
ATOM 557 N N . SER A 1 75 ? -51.173 -12.702 88.661 1.00 86.38 75 SER A N 1
ATOM 558 C CA . SER A 1 75 ? -50.299 -11.588 88.275 1.00 86.38 75 SER A CA 1
ATOM 559 C C . SER A 1 75 ? -49.005 -12.072 87.614 1.00 86.38 75 SER A C 1
ATOM 561 O O . SER A 1 75 ? -48.619 -11.532 86.576 1.00 86.38 75 SER A O 1
ATOM 563 N N . PHE A 1 76 ? -48.385 -13.135 88.134 1.00 88.12 76 PHE A N 1
ATOM 564 C CA . PHE A 1 76 ? -47.219 -13.770 87.523 1.00 88.12 76 PHE A CA 1
ATOM 565 C C . PHE A 1 76 ? -47.524 -14.311 86.120 1.00 88.12 76 PHE A C 1
ATOM 567 O O . PHE A 1 76 ? -46.754 -14.074 85.192 1.00 88.12 76 PHE A O 1
ATOM 574 N N . LEU A 1 77 ? -48.660 -14.990 85.935 1.00 87.31 77 LEU A N 1
ATOM 575 C CA . LEU A 1 77 ? -49.067 -15.523 84.634 1.00 87.31 77 LEU A CA 1
ATOM 576 C C . LEU A 1 77 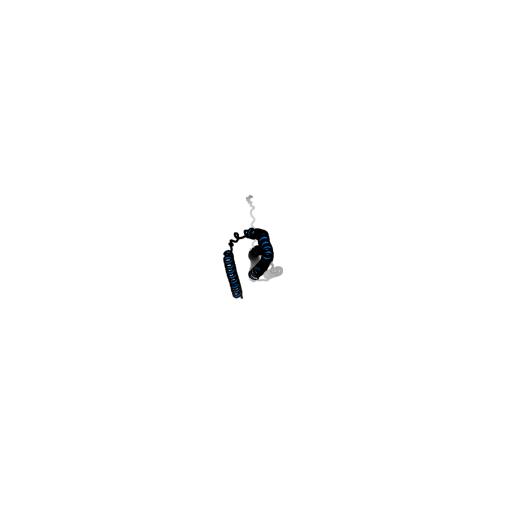? -49.354 -14.413 83.619 1.00 87.31 77 LEU A C 1
ATOM 578 O O . LEU A 1 77 ? -48.951 -14.538 82.464 1.00 87.31 77 LEU A O 1
ATOM 582 N N . ARG A 1 78 ? -49.969 -13.299 84.037 1.00 86.56 78 ARG A N 1
ATOM 583 C CA . ARG A 1 78 ? -50.147 -12.127 83.162 1.00 86.56 78 ARG A CA 1
ATOM 584 C C . ARG A 1 78 ? -48.808 -11.540 82.717 1.00 86.56 78 ARG A C 1
ATOM 586 O O . ARG A 1 78 ? -48.633 -11.267 81.530 1.00 86.56 78 ARG A O 1
ATOM 593 N N . VAL A 1 79 ? -47.854 -11.393 83.639 1.00 91.06 79 VAL A N 1
ATOM 594 C CA . VAL A 1 79 ? -46.496 -10.922 83.316 1.00 91.06 79 VAL A CA 1
ATOM 595 C C . VAL A 1 79 ? -45.790 -11.900 82.371 1.00 91.06 79 VAL A C 1
ATOM 597 O O . VAL A 1 79 ? -45.176 -11.472 81.397 1.00 91.06 79 VAL A O 1
ATOM 600 N N . LEU A 1 80 ? -45.928 -13.210 82.596 1.00 88.62 80 LEU A N 1
ATOM 601 C CA . LEU A 1 80 ? -45.348 -14.250 81.745 1.00 88.62 80 LEU A CA 1
ATOM 602 C C . LEU A 1 80 ? -45.918 -14.221 80.318 1.00 88.62 80 LEU A C 1
ATOM 604 O O . LEU A 1 80 ? -45.155 -14.302 79.358 1.00 88.62 80 LEU A O 1
ATOM 608 N N . VAL A 1 81 ? -47.239 -14.067 80.162 1.00 87.38 81 VAL A N 1
ATOM 609 C CA . VAL A 1 81 ? -47.894 -13.893 78.851 1.00 87.38 81 VAL A CA 1
ATOM 610 C C . VAL A 1 81 ? -47.376 -12.653 78.144 1.00 87.38 81 VAL A C 1
ATOM 612 O O . VAL A 1 81 ? -47.065 -12.701 76.953 1.00 87.38 81 VAL A O 1
ATOM 615 N N . GLN A 1 82 ? -47.295 -11.533 78.863 1.00 89.31 82 GLN A N 1
ATOM 616 C CA . GLN A 1 82 ? -46.825 -10.276 78.301 1.00 89.31 82 GLN A CA 1
ATOM 617 C C . GLN A 1 82 ? -45.373 -10.398 77.826 1.00 89.31 82 GLN A C 1
ATOM 619 O O . GLN A 1 82 ? -45.058 -9.970 76.717 1.00 89.31 82 GLN A O 1
ATOM 624 N N . GLU A 1 83 ? -44.516 -11.044 78.616 1.00 91.31 83 GLU A N 1
ATOM 625 C CA . GLU A 1 83 ? -43.121 -11.300 78.266 1.00 91.31 83 GLU A CA 1
ATOM 626 C C . GLU A 1 83 ? -42.997 -12.265 77.075 1.00 91.31 83 GLU A C 1
ATOM 628 O O . GLU A 1 83 ? -42.241 -11.989 76.147 1.00 91.31 83 GLU A O 1
ATOM 633 N N . LEU A 1 84 ? -43.789 -13.343 77.018 1.00 90.31 84 LEU A N 1
ATOM 634 C CA . LEU A 1 84 ? -43.824 -14.262 75.871 1.00 90.31 84 LEU A CA 1
ATOM 635 C C . LEU A 1 84 ? -44.261 -13.560 74.582 1.00 90.31 84 LEU A C 1
ATOM 637 O O . LEU A 1 84 ? -43.601 -13.698 73.552 1.00 90.31 84 LEU A O 1
ATOM 641 N N . ARG A 1 85 ? -45.329 -12.756 74.635 1.00 89.38 85 ARG A N 1
ATOM 642 C CA . ARG A 1 85 ? -45.778 -11.944 73.493 1.00 89.38 85 ARG A CA 1
ATOM 643 C C . ARG A 1 85 ? -44.710 -10.954 73.053 1.00 89.38 85 ARG A C 1
ATOM 645 O O . ARG A 1 85 ? -44.485 -10.796 71.854 1.00 89.38 85 ARG A O 1
ATOM 652 N N . ARG A 1 86 ? -44.038 -10.310 74.011 1.00 92.75 86 ARG A N 1
ATOM 653 C CA . ARG A 1 86 ? -42.930 -9.387 73.752 1.00 92.75 86 ARG A CA 1
ATOM 654 C C . ARG A 1 86 ? -41.793 -10.105 73.029 1.00 92.75 86 ARG A C 1
ATOM 656 O O . ARG A 1 86 ? -41.381 -9.641 71.973 1.00 92.75 86 ARG A O 1
ATOM 663 N N . ARG A 1 87 ? -41.359 -11.272 73.518 1.00 91.50 87 ARG A N 1
ATOM 664 C CA . ARG A 1 87 ? -40.316 -12.099 72.881 1.00 91.50 87 ARG A CA 1
ATOM 665 C C . ARG A 1 87 ? -40.706 -12.592 71.489 1.00 91.50 87 ARG A C 1
ATOM 667 O O . ARG A 1 87 ? -39.885 -12.550 70.583 1.00 91.50 87 ARG A O 1
ATOM 674 N N . GLN A 1 88 ? -41.955 -13.004 71.283 1.00 91.56 88 GLN A N 1
ATOM 675 C CA . GLN A 1 88 ? -42.454 -13.383 69.955 1.00 91.56 88 GLN A CA 1
ATOM 676 C C . GLN A 1 88 ? -42.540 -12.194 68.993 1.00 91.56 88 GLN A C 1
ATOM 678 O O . GLN A 1 88 ? -42.343 -12.354 67.789 1.00 91.56 88 GLN A O 1
ATOM 683 N N . GLY A 1 89 ? -42.845 -10.999 69.502 1.00 93.69 89 GLY A N 1
ATOM 684 C CA . GLY A 1 89 ? -42.743 -9.752 68.746 1.00 93.69 89 GLY A CA 1
ATOM 685 C C . GLY A 1 89 ? -41.298 -9.450 68.349 1.00 93.69 89 GLY A C 1
ATOM 686 O O . GLY A 1 89 ? -41.028 -9.231 67.175 1.00 93.69 89 GLY A O 1
ATOM 687 N N . GLU A 1 90 ? -40.359 -9.521 69.297 1.00 95.19 90 GLU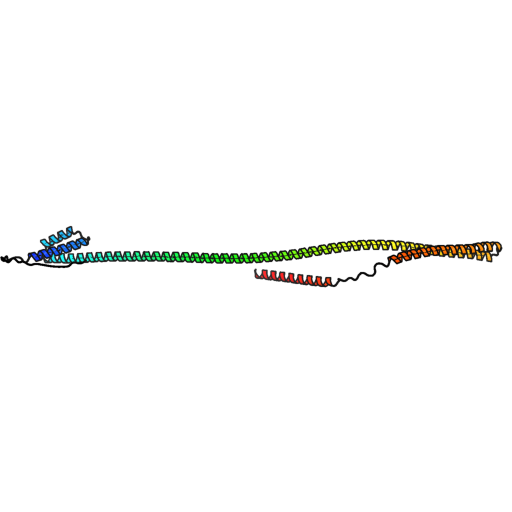 A N 1
ATOM 688 C CA . GLU A 1 90 ? -38.924 -9.342 69.034 1.00 95.19 90 GLU A CA 1
ATOM 689 C C . GLU A 1 90 ? -38.394 -10.341 68.001 1.00 95.19 90 GLU A C 1
ATOM 691 O O . GLU A 1 90 ? -37.672 -9.946 67.092 1.00 95.19 90 GLU A O 1
ATOM 696 N N . MET A 1 91 ? -38.779 -11.616 68.105 1.00 94.88 91 MET A N 1
ATOM 697 C CA . MET A 1 91 ? -38.379 -12.660 67.160 1.00 94.88 91 MET A CA 1
ATOM 698 C C . MET A 1 91 ? -38.889 -12.368 65.746 1.00 94.88 91 MET A C 1
ATOM 700 O O . MET A 1 91 ? -38.106 -12.409 64.803 1.00 94.88 91 MET A O 1
ATOM 704 N N . ARG A 1 92 ? -40.169 -12.000 65.591 1.00 95.38 92 ARG A N 1
ATOM 705 C CA . ARG A 1 92 ? -40.729 -11.614 64.284 1.00 95.38 92 ARG A CA 1
ATOM 706 C C . ARG A 1 92 ? -40.035 -10.385 63.703 1.00 95.38 92 ARG A C 1
ATOM 708 O O . ARG A 1 92 ? -39.658 -10.404 62.538 1.00 95.38 92 ARG A O 1
ATOM 715 N N . ASN A 1 93 ? -39.782 -9.367 64.523 1.00 96.94 93 ASN A N 1
ATOM 716 C CA . ASN A 1 93 ? -39.044 -8.178 64.096 1.00 96.94 93 ASN A CA 1
ATOM 717 C C . ASN A 1 93 ? -37.611 -8.532 63.653 1.00 96.94 93 ASN A C 1
ATOM 719 O O . ASN A 1 93 ? -37.109 -8.006 62.660 1.00 96.94 93 ASN A O 1
ATOM 723 N N . LEU A 1 94 ? -36.935 -9.438 64.366 1.00 97.56 94 LEU A N 1
ATOM 724 C CA . LEU A 1 94 ? -35.612 -9.932 63.979 1.00 97.56 94 LEU A CA 1
ATOM 725 C C . LEU A 1 94 ? -35.661 -10.701 62.652 1.00 97.56 94 LEU A C 1
ATOM 727 O O . LEU A 1 94 ? -34.828 -10.465 61.784 1.00 97.56 94 LEU A O 1
ATOM 731 N N . GLU A 1 95 ? -36.650 -11.566 62.447 1.00 97.19 95 GLU A N 1
ATOM 732 C CA . GLU A 1 95 ? -36.827 -12.256 61.166 1.00 97.19 95 GLU A CA 1
ATOM 733 C C . GLU A 1 95 ? -37.094 -11.281 60.013 1.00 97.19 95 GLU A C 1
ATOM 735 O O . GLU A 1 95 ? -36.504 -11.419 58.943 1.00 97.19 95 GLU A O 1
ATOM 740 N N . GLU A 1 96 ? -37.947 -10.276 60.220 1.00 97.50 96 GLU A N 1
ATOM 741 C CA . GLU A 1 96 ? -38.243 -9.243 59.223 1.00 97.50 96 GLU A CA 1
ATOM 742 C C . GLU A 1 96 ? -37.000 -8.419 58.877 1.00 97.50 96 GLU A C 1
ATOM 744 O O . GLU A 1 96 ? -36.712 -8.199 57.701 1.00 97.50 96 GLU A O 1
ATOM 749 N N . THR A 1 97 ? -36.213 -8.018 59.878 1.00 97.81 97 THR A N 1
ATOM 750 C CA . THR A 1 97 ? -34.956 -7.288 59.647 1.00 97.81 97 THR A CA 1
ATOM 751 C C . THR A 1 97 ? -33.902 -8.134 58.929 1.00 97.81 97 THR A C 1
ATOM 753 O O . THR A 1 97 ? -33.183 -7.602 58.081 1.00 97.81 97 THR A O 1
ATOM 756 N N . ILE A 1 98 ? -33.820 -9.441 59.206 1.00 97.81 98 ILE A N 1
ATOM 757 C CA . ILE A 1 98 ? -32.945 -10.364 58.466 1.00 97.81 98 ILE A CA 1
ATOM 758 C C . ILE A 1 98 ? -33.403 -10.469 57.010 1.00 97.81 98 ILE A C 1
ATOM 760 O O . ILE A 1 98 ? -32.593 -10.247 56.113 1.00 97.81 98 ILE A O 1
ATOM 764 N N . ARG A 1 99 ? -34.698 -10.707 56.760 1.00 98.19 99 ARG A N 1
ATOM 765 C CA . ARG A 1 99 ? -35.245 -10.784 55.393 1.00 98.19 99 ARG A CA 1
ATOM 766 C C . ARG A 1 99 ? -35.000 -9.493 54.613 1.00 98.19 99 ARG A C 1
ATOM 768 O O . ARG A 1 99 ? -34.535 -9.553 53.480 1.00 98.19 99 ARG A O 1
ATOM 775 N N . ALA A 1 100 ? -35.225 -8.336 55.237 1.00 97.94 100 ALA A N 1
ATOM 776 C CA . ALA A 1 100 ? -34.964 -7.038 54.622 1.00 97.94 100 ALA A CA 1
ATOM 777 C C . ALA A 1 100 ? -33.479 -6.850 54.265 1.00 97.94 100 ALA A C 1
ATOM 779 O O . ALA A 1 100 ? -33.161 -6.310 53.203 1.00 97.94 100 ALA A O 1
ATOM 780 N N . ARG A 1 101 ? -32.556 -7.321 55.117 1.00 98.19 101 ARG A N 1
ATOM 781 C CA . ARG A 1 101 ? -31.121 -7.318 54.794 1.00 98.19 101 ARG A CA 1
ATOM 782 C C . ARG A 1 101 ? -30.780 -8.272 53.659 1.00 98.19 101 ARG A C 1
ATOM 784 O O . ARG A 1 101 ? -30.017 -7.880 52.784 1.00 98.19 101 ARG A O 1
ATOM 791 N N . ASP A 1 102 ? -31.352 -9.469 53.634 1.00 98.25 102 ASP A N 1
ATOM 792 C CA . ASP A 1 102 ? -31.119 -10.428 52.552 1.00 98.25 102 ASP A CA 1
ATOM 793 C C . ASP A 1 102 ? -31.639 -9.903 51.208 1.00 98.25 102 ASP A C 1
ATOM 795 O O . ASP A 1 102 ? -30.963 -10.049 50.190 1.00 98.25 102 ASP A O 1
ATOM 799 N N . ASP A 1 103 ? -32.801 -9.247 51.197 1.00 98.19 103 ASP A N 1
ATOM 800 C CA . ASP A 1 103 ? -33.351 -8.586 50.009 1.00 98.19 103 ASP A CA 1
ATOM 801 C C . ASP A 1 103 ? -32.451 -7.430 49.550 1.00 98.19 103 ASP A C 1
ATOM 803 O O . ASP A 1 103 ? -32.139 -7.309 48.364 1.00 98.19 103 ASP A O 1
ATOM 807 N N . MET A 1 104 ? -31.973 -6.604 50.486 1.00 98.31 104 MET A N 1
ATOM 808 C CA . MET A 1 104 ? -31.040 -5.518 50.185 1.00 98.31 104 MET A CA 1
ATOM 809 C C . MET A 1 104 ? -29.727 -6.048 49.601 1.00 98.31 104 MET A C 1
ATOM 811 O O . MET A 1 104 ? -29.260 -5.526 48.589 1.00 98.31 104 MET A O 1
ATOM 815 N N . HIS A 1 105 ? -29.149 -7.092 50.199 1.00 98.44 105 HIS A N 1
ATOM 816 C CA . HIS A 1 105 ? -27.929 -7.718 49.697 1.00 98.44 105 HIS A CA 1
ATOM 817 C C . HIS A 1 105 ? -28.144 -8.330 48.310 1.00 98.44 105 HIS A C 1
ATOM 819 O O . HIS A 1 105 ? -27.312 -8.127 47.429 1.00 98.44 105 HIS A O 1
ATOM 825 N N . ARG A 1 106 ? -29.268 -9.022 48.072 1.00 98.31 106 ARG A N 1
ATOM 826 C CA . ARG A 1 106 ? -29.605 -9.564 46.744 1.00 98.31 106 ARG A CA 1
ATOM 827 C C . ARG A 1 106 ? -29.706 -8.461 45.691 1.00 98.31 106 ARG A C 1
ATOM 829 O O . ARG A 1 106 ? -29.129 -8.602 44.617 1.00 98.31 106 ARG A O 1
ATOM 836 N N . ASN A 1 107 ? -30.345 -7.341 46.021 1.00 98.25 107 ASN A N 1
ATOM 837 C CA . ASN A 1 107 ? -30.437 -6.190 45.123 1.00 98.25 107 ASN A CA 1
ATOM 838 C C . ASN A 1 107 ? -29.070 -5.544 44.854 1.00 98.25 107 ASN A C 1
ATOM 840 O O . ASN A 1 107 ? -28.782 -5.172 43.720 1.00 98.25 107 ASN A O 1
ATOM 844 N N . GLN A 1 108 ? -28.218 -5.415 45.876 1.00 98.25 108 GLN A N 1
ATOM 845 C CA . GLN A 1 108 ? -26.858 -4.891 45.715 1.00 98.25 108 GLN A CA 1
ATOM 846 C C . GLN A 1 108 ? -26.001 -5.798 44.832 1.00 98.25 108 GLN A C 1
ATOM 848 O O . GLN A 1 108 ? -25.321 -5.301 43.941 1.00 98.25 108 GLN A O 1
ATOM 853 N N . MET A 1 109 ? -26.070 -7.116 45.037 1.00 98.38 109 MET A N 1
ATOM 854 C CA . MET A 1 109 ? -25.384 -8.079 44.174 1.00 98.38 109 MET A CA 1
ATOM 855 C C . MET A 1 109 ? -25.860 -7.955 42.729 1.00 98.38 109 MET A C 1
ATOM 857 O O . MET A 1 109 ? -25.033 -7.912 41.828 1.00 98.38 109 MET A O 1
ATOM 861 N N . HIS A 1 110 ? -27.171 -7.837 42.501 1.00 98.31 110 HIS A N 1
ATOM 862 C CA . HIS A 1 110 ? -27.708 -7.702 41.148 1.00 98.31 110 HIS A CA 1
ATOM 863 C C . HIS A 1 110 ? -27.188 -6.446 40.440 1.00 98.31 110 HIS A C 1
ATOM 865 O O . HIS A 1 110 ? -26.692 -6.546 39.325 1.00 98.31 110 HIS A O 1
ATOM 871 N N . ARG A 1 111 ? -27.194 -5.296 41.126 1.00 98.44 111 ARG A N 1
ATOM 872 C CA . ARG A 1 111 ? -26.635 -4.048 40.584 1.00 98.44 111 ARG A CA 1
ATOM 873 C C . ARG A 1 111 ? -25.154 -4.168 40.250 1.00 98.44 111 ARG A C 1
ATOM 875 O O . ARG A 1 111 ? -24.740 -3.717 39.195 1.00 98.44 111 ARG A O 1
ATOM 882 N N . LEU A 1 112 ? -24.367 -4.803 41.118 1.00 98.50 112 LEU A N 1
ATOM 883 C CA . LEU A 1 112 ? -22.940 -5.013 40.862 1.00 98.50 112 LEU A CA 1
ATOM 884 C C . LEU A 1 112 ? -22.697 -5.910 39.641 1.00 98.50 112 LEU A C 1
ATOM 886 O O . LEU A 1 112 ? -21.759 -5.663 38.888 1.00 98.50 112 LEU A O 1
ATOM 890 N N . TYR A 1 113 ? -23.535 -6.928 39.422 1.00 98.62 113 TYR A N 1
ATOM 891 C CA . TYR A 1 113 ? -23.463 -7.741 38.206 1.00 98.62 113 TYR A CA 1
ATOM 892 C C . TYR A 1 113 ? -23.832 -6.935 36.958 1.00 98.62 113 TYR A C 1
ATOM 894 O O . TYR A 1 113 ? -23.100 -6.992 35.977 1.00 98.62 113 TYR A O 1
ATOM 902 N N . GLU A 1 114 ? -24.902 -6.139 37.008 1.00 98.44 114 GLU A N 1
ATOM 903 C CA . GLU A 1 114 ? -25.296 -5.260 35.899 1.00 98.44 114 GLU A CA 1
ATOM 904 C C . GLU A 1 114 ? -24.208 -4.222 35.572 1.00 98.44 114 GLU A C 1
ATOM 906 O O . GLU A 1 114 ? -23.877 -4.012 34.407 1.00 98.44 114 GLU A O 1
ATOM 911 N N . GLU A 1 115 ? -23.614 -3.591 36.588 1.00 98.56 115 GLU A N 1
ATOM 912 C CA . GLU A 1 115 ? -22.501 -2.648 36.426 1.00 98.56 115 GLU A CA 1
ATOM 913 C C . GLU A 1 115 ? -21.287 -3.323 35.776 1.00 98.56 115 GLU A C 1
ATOM 915 O O . GLU A 1 115 ? -20.688 -2.769 34.854 1.00 98.56 115 GLU A O 1
ATOM 920 N N . MET A 1 116 ? -20.951 -4.541 36.206 1.00 98.50 116 MET A N 1
ATOM 921 C CA . MET A 1 116 ? -19.846 -5.305 35.633 1.00 98.50 116 MET A CA 1
ATOM 922 C C . MET A 1 116 ? -20.115 -5.711 34.179 1.00 98.50 116 MET A C 1
ATOM 924 O O . MET A 1 116 ? -19.220 -5.582 33.345 1.00 98.50 116 MET A O 1
ATOM 928 N N . ASP A 1 117 ? -21.326 -6.157 33.850 1.00 98.44 117 ASP A N 1
ATOM 929 C CA . ASP A 1 117 ? -21.696 -6.510 32.475 1.00 98.44 117 ASP A CA 1
ATOM 930 C C . ASP A 1 117 ? -21.642 -5.287 31.550 1.00 98.44 117 ASP A C 1
ATOM 932 O O . ASP A 1 117 ? -21.120 -5.374 30.433 1.00 98.44 117 ASP A O 1
ATOM 936 N N . ASN A 1 118 ? -22.096 -4.124 32.031 1.00 98.38 118 ASN A N 1
ATOM 937 C CA . ASN A 1 118 ? -21.974 -2.863 31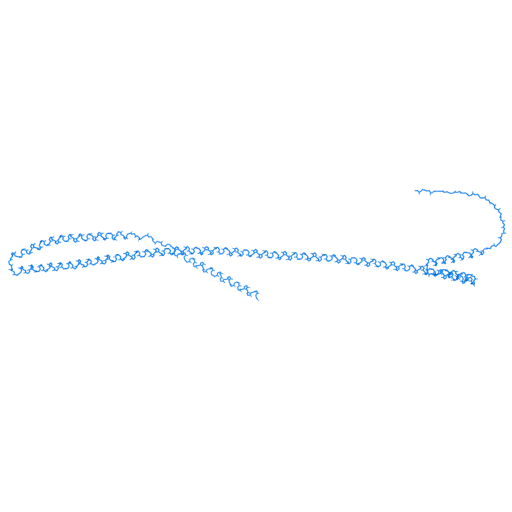.301 1.00 98.38 118 ASN A CA 1
ATOM 938 C C . ASN A 1 118 ? -20.503 -2.500 31.060 1.00 98.38 118 ASN A C 1
ATOM 940 O O . ASN A 1 118 ? -20.126 -2.216 29.924 1.00 98.38 118 ASN A O 1
ATOM 944 N N . HIS A 1 119 ? -19.653 -2.588 32.088 1.00 98.56 119 HIS A N 1
ATOM 945 C CA . HIS A 1 119 ? -18.214 -2.341 31.956 1.00 98.56 119 HIS A CA 1
ATOM 946 C C . HIS A 1 119 ? -17.556 -3.284 30.940 1.00 98.56 119 HIS A C 1
ATOM 948 O O . HIS A 1 119 ? -16.802 -2.834 30.080 1.00 98.56 119 HIS A O 1
ATOM 954 N N . ILE A 1 120 ? -17.865 -4.584 30.991 1.00 98.44 120 ILE A N 1
ATOM 955 C CA . ILE A 1 120 ? -17.341 -5.568 30.033 1.00 98.44 120 ILE A CA 1
ATOM 956 C C . ILE A 1 120 ? -17.788 -5.222 28.608 1.00 98.44 120 ILE A C 1
ATOM 958 O O . ILE A 1 120 ? -16.987 -5.305 27.672 1.00 98.44 120 ILE A O 1
ATOM 962 N N . SER A 1 121 ? -19.049 -4.823 28.424 1.00 98.56 121 SER A N 1
ATOM 963 C CA . SER A 1 121 ? -19.569 -4.424 27.114 1.00 98.56 121 SER A CA 1
ATOM 964 C C . SER A 1 121 ? -18.861 -3.177 26.578 1.00 98.56 121 SER A C 1
ATOM 966 O O . SER A 1 121 ? -18.445 -3.154 25.420 1.00 98.56 121 SER A O 1
ATOM 968 N N . GLU A 1 122 ? -18.668 -2.159 27.416 1.00 98.50 122 GLU A N 1
ATOM 969 C CA . GLU A 1 122 ? -17.974 -0.924 27.043 1.00 98.50 122 GLU A CA 1
ATOM 970 C C . GLU A 1 122 ? -16.496 -1.164 26.708 1.00 98.50 122 GLU A C 1
ATOM 972 O O . GLU A 1 122 ? -15.984 -0.637 25.714 1.00 98.50 122 GLU A O 1
ATOM 977 N N . GLU A 1 123 ? -15.799 -1.983 27.500 1.00 98.38 123 GLU A N 1
ATOM 978 C CA . GLU A 1 123 ? -14.410 -2.356 27.229 1.00 98.38 123 GLU A CA 1
ATOM 979 C C . GLU A 1 123 ? -14.286 -3.132 25.919 1.00 98.38 123 GLU A C 1
ATOM 981 O O . GLU A 1 123 ? -13.401 -2.835 25.112 1.00 98.38 123 GLU A O 1
ATOM 986 N N . LYS A 1 124 ? -15.199 -4.074 25.663 1.00 98.56 124 LYS A N 1
ATOM 987 C CA . LYS A 1 124 ? -15.242 -4.830 24.410 1.00 98.56 124 LYS A CA 1
ATOM 988 C C . LYS A 1 124 ? -15.426 -3.907 23.204 1.00 98.56 124 LYS A C 1
ATOM 990 O O . LYS A 1 124 ? -14.657 -4.003 22.247 1.00 98.56 124 LYS A O 1
ATOM 995 N N . ASP A 1 125 ? -16.378 -2.980 23.265 1.00 98.44 125 ASP A N 1
ATOM 996 C CA . ASP A 1 125 ? -16.623 -2.012 22.190 1.00 98.44 125 ASP A CA 1
ATOM 997 C C . ASP A 1 125 ? -15.429 -1.068 21.986 1.00 98.44 125 ASP A C 1
ATOM 999 O O . ASP A 1 125 ? -15.062 -0.732 20.856 1.00 98.44 125 ASP A O 1
ATOM 1003 N N . SER A 1 126 ? -14.786 -0.646 23.078 1.00 98.44 126 SER A N 1
ATOM 1004 C CA . SER A 1 126 ? -13.578 0.183 23.049 1.00 98.44 126 SER A CA 1
ATOM 1005 C C . SER A 1 126 ? -12.407 -0.539 22.380 1.00 98.44 126 SER A C 1
ATOM 1007 O O . SER A 1 126 ? -11.704 0.051 21.554 1.00 98.44 126 SER A O 1
ATOM 1009 N N . ILE A 1 127 ? -12.203 -1.820 22.699 1.00 98.44 127 ILE A N 1
ATOM 1010 C CA . ILE A 1 127 ? -11.172 -2.658 22.077 1.00 98.44 127 ILE A CA 1
ATOM 1011 C C . ILE A 1 127 ? -11.465 -2.833 20.588 1.00 98.44 127 ILE A C 1
ATOM 1013 O O . ILE A 1 127 ? -10.578 -2.565 19.780 1.00 98.44 127 ILE A O 1
ATOM 1017 N N . MET A 1 128 ? -12.701 -3.178 20.218 1.00 98.44 128 MET A N 1
ATOM 1018 C CA . MET A 1 128 ? -13.086 -3.344 18.814 1.00 98.44 128 MET A CA 1
ATOM 1019 C C . MET A 1 128 ? -12.830 -2.079 17.989 1.00 98.44 128 MET A C 1
ATOM 1021 O O . MET A 1 128 ? -12.203 -2.152 16.936 1.00 98.44 128 MET A O 1
ATOM 1025 N N . LYS A 1 129 ? -13.223 -0.901 18.489 1.00 98.38 129 LYS A N 1
ATOM 1026 C CA . LYS A 1 129 ? -12.952 0.378 17.808 1.00 98.38 129 LYS A CA 1
ATOM 1027 C C . LYS A 1 129 ? -11.456 0.648 17.660 1.00 98.38 129 LYS A C 1
ATOM 1029 O O . LYS A 1 129 ? -11.010 1.142 16.628 1.00 98.38 129 LYS A O 1
ATOM 1034 N N . LYS A 1 130 ? -10.656 0.335 18.685 1.00 98.31 130 LYS A N 1
ATOM 1035 C CA . LYS A 1 130 ? -9.192 0.482 18.618 1.00 98.31 130 LYS A CA 1
ATOM 1036 C C . LYS A 1 130 ? -8.577 -0.471 17.597 1.00 98.31 130 LYS A C 1
ATOM 1038 O O . LYS A 1 130 ? -7.640 -0.077 16.909 1.00 98.31 130 LYS A O 1
ATOM 1043 N N . GLU A 1 131 ? -9.061 -1.704 17.512 1.00 98.19 131 GLU A N 1
ATOM 1044 C CA . GLU A 1 131 ? -8.607 -2.684 16.523 1.00 98.19 131 GLU A CA 1
ATOM 1045 C C . GLU A 1 131 ? -8.989 -2.275 15.105 1.00 98.19 131 GLU A C 1
ATOM 1047 O O . GLU A 1 131 ? -8.135 -2.310 14.225 1.00 98.19 131 GLU A O 1
ATOM 1052 N N . GLU A 1 132 ? -10.214 -1.799 14.896 1.00 98.56 132 GLU A N 1
ATOM 1053 C CA . GLU A 1 132 ? -10.672 -1.287 13.604 1.00 98.56 132 GLU A CA 1
ATOM 1054 C C . GLU A 1 132 ? -9.824 -0.094 13.141 1.00 98.56 132 GLU A C 1
ATOM 1056 O O . GLU A 1 132 ? -9.339 -0.076 12.012 1.00 98.56 132 GLU A O 1
ATOM 1061 N N . LEU A 1 133 ? -9.531 0.857 14.034 1.00 98.44 133 LEU A N 1
ATOM 1062 C CA . LEU A 1 133 ? -8.638 1.981 13.730 1.00 98.44 133 LEU A CA 1
ATOM 1063 C C . LEU A 1 133 ? -7.205 1.532 13.419 1.00 98.44 133 LEU A C 1
ATOM 1065 O O . LEU A 1 133 ? -6.583 2.043 12.486 1.00 98.44 133 LEU A O 1
ATOM 1069 N N . LYS A 1 134 ? -6.655 0.581 14.184 1.00 98.38 134 LYS A N 1
ATOM 1070 C CA . LYS A 1 134 ? -5.334 -0.007 13.901 1.00 98.38 134 LYS A CA 1
ATOM 1071 C C . LYS A 1 134 ? -5.309 -0.720 12.551 1.00 98.38 134 LYS A C 1
ATOM 1073 O O . LYS A 1 134 ? -4.330 -0.606 11.820 1.00 98.38 134 LYS A O 1
ATOM 1078 N N . PHE A 1 135 ? -6.372 -1.442 12.220 1.00 98.38 135 PHE A N 1
ATOM 1079 C CA . PHE A 1 135 ? -6.501 -2.122 10.942 1.00 98.38 135 PHE A CA 1
ATOM 1080 C C . PHE A 1 135 ? -6.567 -1.118 9.789 1.00 98.38 135 PHE A C 1
ATOM 1082 O O . PHE A 1 135 ? -5.815 -1.248 8.827 1.00 98.38 135 PHE A O 1
ATOM 1089 N N . GLU A 1 136 ? -7.397 -0.082 9.905 1.00 98.50 136 GLU A N 1
ATOM 1090 C CA . GLU A 1 136 ? -7.560 0.916 8.847 1.00 98.50 136 GLU A CA 1
ATOM 1091 C C . GLU A 1 136 ? -6.289 1.751 8.650 1.00 98.50 136 GLU A C 1
ATOM 1093 O O . GLU A 1 136 ? -5.876 2.006 7.520 1.00 98.50 136 GLU A O 1
ATOM 1098 N N . THR A 1 137 ? -5.595 2.113 9.733 1.00 98.31 137 THR A N 1
ATOM 1099 C CA . THR A 1 137 ? -4.295 2.800 9.642 1.00 98.31 137 THR A CA 1
ATOM 1100 C C . THR A 1 137 ? -3.223 1.924 9.000 1.00 98.31 137 THR A C 1
ATOM 1102 O O . THR A 1 137 ? -2.524 2.393 8.101 1.00 98.31 137 THR A O 1
ATOM 1105 N N . ALA A 1 138 ? -3.117 0.650 9.389 1.00 98.38 138 ALA A N 1
ATOM 1106 C CA . ALA A 1 138 ? -2.181 -0.285 8.769 1.00 98.38 138 ALA A CA 1
ATOM 1107 C C . ALA A 1 138 ? -2.497 -0.496 7.281 1.00 98.38 138 ALA A C 1
ATOM 1109 O O . ALA A 1 138 ? -1.602 -0.455 6.439 1.00 98.38 138 ALA A O 1
ATOM 1110 N N . ARG A 1 139 ? -3.779 -0.653 6.941 1.00 98.50 139 ARG A N 1
ATOM 1111 C CA . ARG A 1 139 ? -4.250 -0.790 5.561 1.00 98.50 139 ARG A CA 1
ATOM 1112 C C . ARG A 1 139 ? -3.930 0.450 4.730 1.00 98.50 139 ARG A C 1
ATOM 1114 O O . ARG A 1 139 ? -3.390 0.313 3.638 1.00 98.50 139 ARG A O 1
ATOM 1121 N N . SER A 1 140 ? -4.232 1.642 5.239 1.00 98.38 140 SER A N 1
ATOM 1122 C CA . SER A 1 140 ? -3.925 2.915 4.576 1.00 98.38 140 SER A CA 1
ATOM 1123 C C . SER A 1 140 ? -2.418 3.087 4.352 1.00 98.38 140 SER A C 1
ATOM 1125 O O . SER A 1 140 ? -1.991 3.426 3.249 1.00 98.38 140 SER A O 1
ATOM 1127 N N . SER A 1 141 ? -1.596 2.755 5.356 1.00 98.44 141 SER A N 1
ATOM 1128 C CA . SER A 1 141 ? -0.133 2.758 5.229 1.00 98.44 141 SER A CA 1
ATOM 1129 C C . SER A 1 141 ? 0.343 1.819 4.120 1.00 98.44 141 SER A C 1
ATOM 1131 O O . SER A 1 141 ? 1.142 2.223 3.279 1.00 98.44 141 SER A O 1
ATOM 1133 N N . LEU A 1 142 ? -0.169 0.585 4.081 1.00 98.50 142 LEU A N 1
ATOM 1134 C CA . LEU A 1 142 ? 0.191 -0.394 3.054 1.00 98.50 142 LEU A CA 1
ATOM 1135 C C . LEU A 1 142 ? -0.248 0.044 1.654 1.00 98.50 142 LEU A C 1
ATOM 1137 O O . LEU A 1 142 ? 0.511 -0.120 0.704 1.00 98.50 142 LEU A O 1
ATOM 1141 N N . LEU A 1 143 ? -1.443 0.623 1.512 1.00 98.50 143 LEU A N 1
ATOM 1142 C CA . LEU A 1 143 ? -1.919 1.152 0.231 1.00 98.50 143 LEU A CA 1
ATOM 1143 C C . LEU A 1 143 ? -1.056 2.319 -0.260 1.00 98.50 143 LEU A C 1
ATOM 1145 O O . LEU A 1 143 ? -0.744 2.384 -1.445 1.00 98.50 143 LEU A O 1
ATOM 1149 N N . SER A 1 144 ? -0.635 3.206 0.644 1.00 98.50 144 SER A N 1
ATOM 1150 C CA . SER A 1 144 ? 0.286 4.303 0.328 1.00 98.50 144 SER A CA 1
ATOM 1151 C C . SER A 1 144 ? 1.659 3.785 -0.114 1.00 98.50 144 SER A C 1
ATOM 1153 O O . SER A 1 144 ? 2.209 4.236 -1.119 1.00 98.50 144 SER A O 1
ATOM 1155 N N . GLU A 1 145 ? 2.203 2.783 0.583 1.00 98.56 145 GLU A N 1
ATOM 1156 C CA . GLU A 1 145 ? 3.455 2.147 0.173 1.00 98.56 145 GLU A CA 1
ATOM 1157 C C . GLU A 1 145 ? 3.341 1.457 -1.184 1.00 98.56 145 GLU A C 1
ATOM 1159 O O . GLU A 1 145 ? 4.263 1.569 -1.990 1.00 98.56 145 GLU A O 1
ATOM 1164 N N . LEU A 1 146 ? 2.225 0.775 -1.448 1.00 98.69 146 LEU A N 1
ATOM 1165 C CA . LEU A 1 146 ? 1.966 0.112 -2.722 1.00 98.69 146 LEU A CA 1
ATOM 1166 C C . LEU A 1 146 ? 1.900 1.141 -3.856 1.00 98.69 146 LEU A C 1
ATOM 1168 O O . LEU A 1 146 ? 2.638 1.002 -4.825 1.00 98.69 146 LEU A O 1
ATOM 1172 N N . ALA A 1 147 ? 1.141 2.228 -3.684 1.00 98.62 147 ALA A N 1
ATOM 1173 C CA . ALA A 1 147 ? 1.078 3.318 -4.658 1.00 98.62 147 ALA A CA 1
ATOM 1174 C C . ALA A 1 147 ? 2.467 3.915 -4.947 1.00 98.62 147 ALA A C 1
ATOM 1176 O O . ALA A 1 147 ? 2.854 4.069 -6.102 1.00 98.62 147 ALA A O 1
ATOM 1177 N N . ARG A 1 148 ? 3.273 4.153 -3.904 1.00 98.50 148 ARG A N 1
ATOM 1178 C CA . ARG A 1 148 ? 4.651 4.636 -4.059 1.00 98.50 148 ARG A CA 1
ATOM 1179 C C . ARG A 1 148 ? 5.530 3.646 -4.829 1.00 98.50 148 ARG A C 1
ATOM 1181 O O . ARG A 1 148 ? 6.408 4.058 -5.581 1.00 98.50 148 ARG A O 1
ATOM 1188 N N . ARG A 1 149 ? 5.362 2.338 -4.614 1.00 98.50 149 ARG A N 1
ATOM 1189 C CA . ARG A 1 149 ? 6.106 1.310 -5.360 1.00 98.50 149 ARG A CA 1
ATOM 1190 C C . ARG A 1 149 ? 5.666 1.245 -6.817 1.00 98.50 149 ARG A C 1
ATOM 1192 O O . ARG A 1 149 ? 6.536 1.118 -7.672 1.00 98.50 149 ARG A O 1
ATOM 1199 N N . ASP A 1 150 ? 4.376 1.385 -7.095 1.00 98.56 150 ASP A N 1
ATOM 1200 C CA . ASP A 1 150 ? 3.854 1.426 -8.462 1.00 98.56 150 ASP A CA 1
ATOM 1201 C C . ASP A 1 150 ? 4.395 2.641 -9.230 1.00 98.56 150 ASP A C 1
ATOM 1203 O O . ASP A 1 150 ? 4.844 2.491 -10.365 1.00 98.56 150 ASP A O 1
ATOM 1207 N N . GLU A 1 151 ? 4.454 3.817 -8.598 1.00 98.62 151 GLU A N 1
ATOM 1208 C CA . GLU A 1 151 ? 5.089 5.013 -9.175 1.00 98.62 151 GLU A CA 1
ATOM 1209 C C . GLU A 1 151 ? 6.573 4.773 -9.495 1.00 98.62 151 GLU A C 1
ATOM 1211 O O . GLU A 1 151 ? 7.031 5.079 -10.595 1.00 98.62 151 GLU A O 1
ATOM 1216 N N . GLN A 1 152 ? 7.320 4.152 -8.574 1.00 98.50 152 GLN A N 1
ATOM 1217 C CA . GLN A 1 152 ? 8.726 3.797 -8.806 1.00 98.50 152 GLN A CA 1
ATOM 1218 C C . GLN A 1 152 ? 8.900 2.820 -9.975 1.00 98.50 152 GLN A C 1
ATOM 1220 O O . GLN A 1 152 ? 9.863 2.928 -10.733 1.00 98.50 152 GLN A O 1
ATOM 1225 N N . ILE A 1 153 ? 7.993 1.852 -10.125 1.00 98.56 153 ILE A N 1
ATOM 1226 C CA . ILE A 1 153 ? 8.028 0.908 -11.247 1.00 98.56 153 ILE A CA 1
ATOM 1227 C C . ILE A 1 153 ? 7.786 1.652 -12.562 1.00 98.56 153 ILE A C 1
ATOM 1229 O O . ILE A 1 153 ? 8.542 1.449 -13.509 1.00 98.56 153 ILE A O 1
ATOM 1233 N N . GLN A 1 154 ? 6.794 2.543 -12.611 1.00 98.50 154 GLN A N 1
ATOM 1234 C CA . GLN A 1 154 ? 6.501 3.339 -13.806 1.00 98.50 154 GLN A CA 1
ATOM 1235 C C . GLN A 1 154 ? 7.682 4.226 -14.215 1.00 98.50 154 GLN A C 1
ATOM 1237 O O . GLN A 1 154 ? 8.017 4.293 -15.398 1.00 98.50 154 GLN A O 1
ATOM 1242 N N . GLU A 1 155 ? 8.353 4.858 -13.250 1.00 98.62 155 GLU A N 1
ATOM 1243 C CA . GLU A 1 155 ? 9.550 5.664 -13.505 1.00 98.62 155 GLU A CA 1
ATOM 1244 C C . GLU A 1 155 ? 10.682 4.818 -14.110 1.00 98.62 155 GLU A C 1
ATOM 1246 O O . GLU A 1 155 ? 11.267 5.186 -15.130 1.00 98.62 155 GLU A O 1
ATOM 1251 N N . ILE A 1 156 ? 10.953 3.641 -13.536 1.00 98.62 156 ILE A N 1
ATOM 1252 C CA . ILE A 1 156 ? 11.972 2.715 -14.054 1.00 98.62 156 ILE A CA 1
ATOM 1253 C C . ILE A 1 156 ? 11.604 2.218 -15.459 1.00 98.62 156 ILE A C 1
ATOM 1255 O O . ILE A 1 156 ? 12.478 2.052 -16.312 1.00 98.62 156 ILE A O 1
ATOM 1259 N N . GLU A 1 157 ? 10.324 1.966 -15.726 1.00 98.56 157 GLU A N 1
ATOM 1260 C CA . GLU A 1 157 ? 9.854 1.555 -17.048 1.00 98.56 157 GLU A CA 1
ATOM 1261 C C . GLU A 1 157 ? 10.025 2.654 -18.101 1.00 98.56 157 GLU A C 1
ATOM 1263 O O . GLU A 1 157 ? 10.404 2.344 -19.234 1.00 98.56 157 GLU A O 1
ATOM 1268 N N . GLU A 1 158 ? 9.788 3.919 -17.748 1.00 98.62 158 GLU A N 1
ATOM 1269 C CA . GLU A 1 158 ? 10.063 5.064 -18.623 1.00 98.62 158 GLU A CA 1
ATOM 1270 C C . GLU A 1 158 ? 11.563 5.179 -18.908 1.00 98.62 158 GLU A C 1
ATOM 1272 O O . GLU A 1 158 ? 11.966 5.130 -20.069 1.00 98.62 158 GLU A O 1
ATOM 1277 N N . GLN A 1 159 ? 12.407 5.177 -17.872 1.00 98.56 159 GLN A N 1
ATOM 1278 C CA . GLN A 1 159 ? 13.866 5.216 -18.031 1.00 98.56 159 GLN A CA 1
ATOM 1279 C C . GLN A 1 159 ? 14.377 4.058 -18.901 1.00 98.56 159 GLN A C 1
ATOM 1281 O O . GLN A 1 159 ? 15.252 4.219 -19.758 1.00 98.56 159 GLN A O 1
ATOM 1286 N N . ARG A 1 160 ? 13.813 2.857 -18.730 1.00 98.38 160 ARG A N 1
ATOM 1287 C CA . ARG A 1 160 ? 14.140 1.701 -19.570 1.00 98.38 160 ARG A CA 1
ATOM 1288 C C . ARG A 1 160 ? 13.723 1.918 -21.027 1.00 98.38 160 ARG A C 1
ATOM 1290 O O . ARG A 1 160 ? 14.452 1.497 -21.925 1.00 98.38 160 ARG A O 1
ATOM 1297 N N . ARG A 1 161 ? 12.567 2.534 -21.287 1.00 98.56 161 ARG A N 1
ATOM 1298 C CA . ARG A 1 161 ? 12.119 2.857 -22.652 1.00 98.56 161 ARG A CA 1
ATOM 1299 C C . ARG A 1 161 ? 13.015 3.906 -23.302 1.00 98.56 161 ARG A C 1
ATOM 1301 O O . ARG A 1 161 ? 13.440 3.696 -24.437 1.00 98.56 161 ARG A O 1
ATOM 1308 N N . GLU A 1 162 ? 13.359 4.968 -22.584 1.00 98.56 162 GLU A N 1
ATOM 1309 C CA . GLU A 1 162 ? 14.256 6.026 -23.063 1.00 98.56 162 GLU A CA 1
ATOM 1310 C C . GLU A 1 162 ? 15.645 5.478 -23.406 1.00 98.56 162 GLU A C 1
ATOM 1312 O O . GLU A 1 162 ? 16.151 5.679 -24.513 1.00 98.56 162 GLU A O 1
ATOM 1317 N N . THR A 1 163 ? 16.237 4.705 -22.492 1.00 98.38 163 THR A N 1
ATOM 1318 C CA . THR A 1 163 ? 17.551 4.080 -22.708 1.00 98.38 163 THR A CA 1
ATOM 1319 C C . THR A 1 163 ? 17.528 3.070 -23.855 1.00 98.38 163 THR A C 1
ATOM 1321 O O . THR A 1 163 ? 18.465 3.027 -24.653 1.00 98.38 163 THR A O 1
ATOM 1324 N N . ALA A 1 164 ? 16.454 2.288 -24.002 1.00 98.50 164 ALA A N 1
ATOM 1325 C CA . ALA A 1 164 ? 16.288 1.388 -25.140 1.00 98.50 164 ALA A CA 1
ATOM 1326 C C . ALA A 1 164 ? 16.193 2.150 -26.473 1.00 98.50 164 ALA A C 1
ATOM 1328 O O . ALA A 1 164 ? 16.808 1.727 -27.453 1.00 98.50 164 ALA A O 1
ATOM 1329 N N . ALA A 1 165 ? 15.479 3.279 -26.507 1.00 98.50 165 ALA A N 1
ATOM 1330 C CA . ALA A 1 165 ? 15.404 4.139 -27.685 1.00 98.50 165 ALA A CA 1
ATOM 1331 C C . ALA A 1 165 ? 16.780 4.726 -28.040 1.00 98.50 165 ALA A C 1
ATOM 1333 O O . ALA A 1 165 ? 17.211 4.619 -29.186 1.00 98.50 165 ALA A O 1
ATOM 1334 N N . HIS A 1 166 ? 17.523 5.239 -27.054 1.00 98.38 166 HIS A N 1
ATOM 1335 C CA . HIS A 1 166 ? 18.880 5.760 -27.266 1.00 98.38 166 HIS A CA 1
ATOM 1336 C C . HIS A 1 166 ? 19.836 4.690 -27.808 1.00 98.38 166 HIS A C 1
ATOM 1338 O O . HIS A 1 166 ? 20.607 4.946 -28.734 1.00 98.38 166 HIS A O 1
ATOM 1344 N N . LEU A 1 167 ? 19.770 3.468 -27.271 1.00 98.44 167 LEU A N 1
ATOM 1345 C CA . LEU A 1 167 ? 20.558 2.345 -27.781 1.00 98.44 167 LEU A CA 1
ATOM 1346 C C . LEU A 1 167 ? 20.202 2.003 -29.229 1.00 98.44 167 LEU A C 1
ATOM 1348 O O . LEU A 1 167 ? 21.097 1.675 -30.010 1.00 98.44 167 LEU A O 1
ATOM 1352 N N . GLN A 1 168 ? 18.921 2.070 -29.590 1.00 98.44 168 GLN A N 1
ATOM 1353 C CA . GLN A 1 168 ? 18.487 1.825 -30.959 1.00 98.44 168 GLN A CA 1
ATOM 1354 C C . GLN A 1 168 ? 19.019 2.901 -31.911 1.00 98.44 168 GLN A C 1
ATOM 1356 O O . GLN A 1 168 ? 19.625 2.561 -32.923 1.00 98.44 168 GLN A O 1
ATOM 1361 N N . GLU A 1 169 ? 18.906 4.180 -31.553 1.00 98.44 169 GLU A N 1
ATOM 1362 C CA . GLU A 1 169 ? 19.451 5.258 -32.380 1.00 98.44 169 GLU A CA 1
ATOM 1363 C C . GLU A 1 169 ? 20.969 5.153 -32.566 1.00 98.44 169 GLU A C 1
ATOM 1365 O O . GLU A 1 169 ? 21.484 5.401 -33.655 1.00 98.44 169 GLU A O 1
ATOM 1370 N N . LEU A 1 170 ? 21.712 4.799 -31.512 1.00 98.38 170 LEU A N 1
ATOM 1371 C CA . LEU A 1 170 ? 23.159 4.604 -31.607 1.00 98.38 170 LEU A CA 1
ATOM 1372 C C . LEU A 1 170 ? 23.513 3.455 -32.552 1.00 98.38 170 LEU A C 1
ATOM 1374 O O . LEU A 1 170 ? 24.445 3.594 -33.341 1.00 98.38 170 LEU A O 1
ATOM 1378 N N . ARG A 1 171 ? 22.757 2.352 -32.518 1.00 98.44 171 ARG A N 1
ATOM 1379 C CA . ARG A 1 171 ? 22.935 1.236 -33.460 1.00 98.44 171 ARG A CA 1
ATOM 1380 C C . ARG A 1 171 ? 22.656 1.656 -34.896 1.00 98.44 171 ARG A C 1
ATOM 1382 O O . ARG A 1 171 ? 23.419 1.291 -35.787 1.00 98.44 171 ARG A O 1
ATOM 1389 N N . ASP A 1 172 ? 21.604 2.437 -35.115 1.00 98.44 172 ASP A N 1
ATOM 1390 C CA . ASP A 1 172 ? 21.244 2.921 -36.448 1.00 98.44 172 ASP A CA 1
ATOM 1391 C C . ASP A 1 172 ? 22.309 3.890 -36.987 1.00 98.44 172 ASP A C 1
ATOM 1393 O O . ASP A 1 172 ? 22.736 3.769 -38.139 1.00 98.44 172 ASP A O 1
ATOM 1397 N N . ARG A 1 173 ? 22.829 4.788 -36.135 1.00 98.25 173 ARG A N 1
ATOM 1398 C CA . ARG A 1 173 ? 23.976 5.650 -36.469 1.00 98.25 173 ARG A CA 1
ATOM 1399 C C . ARG A 1 173 ? 25.223 4.827 -36.784 1.00 98.25 173 ARG A C 1
ATOM 1401 O O . ARG A 1 173 ? 25.855 5.064 -37.809 1.00 98.25 173 ARG A O 1
ATOM 1408 N N . GLU A 1 174 ? 25.559 3.837 -35.958 1.00 98.38 174 GLU A N 1
ATOM 1409 C CA . GLU A 1 174 ? 26.713 2.961 -36.189 1.00 98.38 174 GLU A CA 1
ATOM 1410 C C . GLU A 1 174 ? 26.590 2.213 -37.526 1.00 98.38 174 GLU A C 1
ATOM 1412 O O . GLU A 1 174 ? 27.563 2.117 -38.279 1.00 98.38 174 GLU A O 1
ATOM 1417 N N . ALA A 1 175 ? 25.397 1.710 -37.855 1.00 98.38 175 ALA A N 1
ATOM 1418 C CA . ALA A 1 175 ? 25.128 1.050 -39.127 1.00 98.38 175 ALA A CA 1
ATOM 1419 C C . ALA A 1 175 ? 25.314 2.003 -40.320 1.00 98.38 175 ALA A C 1
ATOM 1421 O O . ALA A 1 175 ? 25.985 1.636 -41.289 1.00 98.38 175 ALA A O 1
ATOM 1422 N N . ALA A 1 176 ? 24.792 3.231 -40.232 1.00 98.31 176 ALA A N 1
ATOM 1423 C CA . ALA A 1 176 ? 24.976 4.257 -41.258 1.00 98.31 176 ALA A CA 1
ATOM 1424 C C . ALA A 1 176 ? 26.461 4.619 -41.439 1.00 98.31 176 ALA A C 1
ATOM 1426 O O . ALA A 1 176 ? 26.976 4.593 -42.555 1.00 98.31 176 ALA A O 1
ATOM 1427 N N . THR A 1 177 ? 27.193 4.849 -40.344 1.00 98.00 177 THR A N 1
ATOM 1428 C CA . THR A 1 177 ? 28.632 5.144 -40.394 1.00 98.00 177 THR A CA 1
ATOM 1429 C C . THR A 1 177 ? 29.435 3.986 -40.987 1.00 98.00 177 THR A C 1
ATOM 1431 O O . THR A 1 177 ? 30.354 4.211 -41.775 1.00 98.00 177 THR A O 1
ATOM 1434 N N . LYS A 1 178 ? 29.100 2.731 -40.661 1.00 98.38 178 LYS A N 1
ATOM 1435 C CA . LYS A 1 178 ? 29.729 1.559 -41.291 1.00 98.38 178 LYS A CA 1
ATOM 1436 C C . LYS A 1 178 ? 29.477 1.539 -42.795 1.00 98.38 178 LYS A C 1
ATOM 1438 O O . LYS A 1 178 ? 30.415 1.304 -43.552 1.00 98.38 178 LYS A O 1
ATOM 1443 N N . GLN A 1 179 ? 28.247 1.806 -43.232 1.00 98.44 179 GLN A N 1
ATOM 1444 C CA . GLN A 1 179 ? 27.906 1.867 -44.652 1.00 98.44 179 GLN A CA 1
ATOM 1445 C C . GLN A 1 179 ? 28.697 2.958 -45.386 1.00 98.44 179 GLN A C 1
ATOM 1447 O O . GLN A 1 179 ? 29.247 2.697 -46.458 1.00 98.44 179 GLN A O 1
ATOM 1452 N N . ASP A 1 180 ? 28.798 4.153 -44.809 1.00 97.81 180 ASP A N 1
ATOM 1453 C CA . ASP A 1 180 ? 29.563 5.252 -45.401 1.00 97.81 180 ASP A CA 1
ATOM 1454 C C . ASP A 1 180 ? 31.063 4.941 -45.449 1.00 97.81 180 ASP A C 1
ATOM 1456 O O . ASP A 1 180 ? 31.706 5.176 -46.472 1.00 97.81 180 ASP A O 1
ATOM 1460 N N . ASN A 1 181 ? 31.614 4.312 -44.407 1.00 98.19 181 ASN A N 1
ATOM 1461 C CA . ASN A 1 181 ? 32.997 3.836 -44.416 1.00 98.19 181 ASN A CA 1
ATOM 1462 C C . ASN A 1 181 ? 33.255 2.822 -45.539 1.00 98.19 181 ASN A C 1
ATOM 1464 O O . ASN A 1 181 ? 34.281 2.919 -46.210 1.00 98.19 181 ASN A O 1
ATOM 1468 N N . TYR A 1 182 ? 32.332 1.885 -45.788 1.00 98.31 182 TYR A N 1
ATOM 1469 C CA . TYR A 1 182 ? 32.455 0.957 -46.918 1.00 98.31 182 TYR A CA 1
ATOM 1470 C C . TYR A 1 182 ? 32.475 1.690 -48.264 1.00 98.31 182 TYR A C 1
ATOM 1472 O O . TYR A 1 182 ? 33.337 1.405 -49.093 1.00 98.31 182 TYR A O 1
ATOM 1480 N N . ARG A 1 183 ? 31.588 2.673 -48.466 1.00 98.19 183 ARG A N 1
ATOM 1481 C CA . ARG A 1 183 ? 31.547 3.484 -49.698 1.00 98.19 183 ARG A CA 1
ATOM 1482 C C . ARG A 1 183 ? 32.822 4.296 -49.909 1.00 98.19 183 ARG A C 1
ATOM 1484 O O . ARG A 1 183 ? 33.332 4.374 -51.024 1.00 98.19 183 ARG A O 1
ATOM 1491 N N . LEU A 1 184 ? 33.348 4.899 -48.844 1.00 98.19 184 LEU A N 1
ATOM 1492 C CA . LEU A 1 184 ? 34.606 5.642 -48.897 1.00 98.19 184 LEU A CA 1
ATOM 1493 C C . LEU A 1 184 ? 35.783 4.725 -49.230 1.00 98.19 184 LEU A C 1
ATOM 1495 O O . LEU A 1 184 ? 36.656 5.109 -50.007 1.00 98.19 184 LEU A O 1
ATOM 1499 N N . LEU A 1 185 ? 35.802 3.513 -48.671 1.00 98.50 185 LEU A N 1
ATOM 1500 C CA . LEU A 1 185 ? 36.834 2.523 -48.961 1.00 98.50 185 LEU A CA 1
ATOM 1501 C C . LEU A 1 185 ? 36.786 2.079 -50.431 1.00 98.50 185 LEU A C 1
ATOM 1503 O O . LEU A 1 185 ? 37.825 2.019 -51.081 1.00 98.50 185 LEU A O 1
ATOM 1507 N N . GLU A 1 186 ? 35.591 1.822 -50.963 1.00 98.38 186 GLU A N 1
ATOM 1508 C CA . GLU A 1 186 ? 35.381 1.479 -52.373 1.00 98.38 186 GLU A CA 1
ATOM 1509 C C . GLU A 1 186 ? 35.859 2.604 -53.302 1.00 98.38 186 GLU A C 1
ATOM 1511 O O . GLU A 1 186 ? 36.718 2.376 -54.154 1.00 98.38 186 GLU A O 1
ATOM 1516 N N . SER A 1 187 ? 35.415 3.843 -53.064 1.00 97.62 187 SER A N 1
ATOM 1517 C CA . SER A 1 187 ? 35.851 5.005 -53.849 1.00 97.62 187 SER A CA 1
ATOM 1518 C C . SER A 1 187 ? 37.364 5.232 -53.763 1.00 97.62 187 SER A C 1
ATOM 1520 O O . SER A 1 187 ? 38.008 5.550 -54.765 1.00 97.62 187 SER A O 1
ATOM 1522 N N . LYS A 1 188 ? 37.968 5.018 -52.588 1.00 98.06 188 LYS A N 1
ATOM 1523 C CA . LYS A 1 188 ? 39.423 5.074 -52.422 1.00 98.06 188 LYS A CA 1
ATOM 1524 C C . LYS A 1 188 ? 40.120 4.045 -53.315 1.00 98.06 188 LYS A C 1
ATOM 1526 O O . LYS A 1 188 ? 41.059 4.413 -54.018 1.00 98.06 188 LYS A O 1
ATOM 1531 N N . TYR A 1 189 ? 39.669 2.789 -53.315 1.00 98.50 189 TYR A N 1
ATOM 1532 C CA . TYR A 1 189 ? 40.250 1.749 -54.170 1.00 98.50 189 TYR A CA 1
ATOM 1533 C C . TYR A 1 189 ? 40.113 2.078 -55.661 1.00 98.50 189 TYR A C 1
ATOM 1535 O O . TYR A 1 189 ? 41.051 1.861 -56.433 1.00 98.50 189 TYR A O 1
ATOM 1543 N N . GLU A 1 190 ? 38.975 2.634 -56.078 1.00 98.12 190 GLU A N 1
ATOM 1544 C CA . GLU A 1 190 ? 38.767 3.082 -57.457 1.00 98.12 190 GLU A CA 1
ATOM 1545 C C . GLU A 1 190 ? 39.742 4.196 -57.851 1.00 98.12 190 GLU A C 1
ATOM 1547 O O . GLU A 1 190 ? 40.386 4.110 -58.899 1.00 98.12 190 GLU A O 1
ATOM 1552 N N . LEU A 1 191 ? 39.892 5.215 -57.001 1.00 97.44 191 LEU A N 1
ATOM 1553 C CA . LEU A 1 191 ? 40.809 6.331 -57.231 1.00 97.44 191 LEU A CA 1
ATOM 1554 C C . LEU A 1 191 ? 42.272 5.875 -57.248 1.00 97.44 191 LEU A C 1
ATOM 1556 O O . LEU A 1 191 ? 43.035 6.307 -58.110 1.00 97.44 191 LEU A O 1
ATOM 1560 N N . GLU A 1 192 ? 42.672 4.970 -56.354 1.00 98.06 192 GLU A N 1
ATOM 1561 C CA . GLU A 1 192 ? 44.012 4.370 -56.361 1.00 98.06 192 GLU A CA 1
ATOM 1562 C C . GLU A 1 192 ? 44.263 3.572 -57.652 1.00 98.06 192 GLU A C 1
ATOM 1564 O O . GLU A 1 192 ? 45.332 3.685 -58.255 1.00 98.06 192 GLU A O 1
ATOM 1569 N N . SER A 1 193 ? 43.262 2.827 -58.135 1.00 97.88 193 SER A N 1
ATOM 1570 C CA . SER A 1 193 ? 43.335 2.113 -59.416 1.00 97.88 193 SER A CA 1
ATOM 1571 C C . SER A 1 193 ? 43.481 3.067 -60.605 1.00 97.88 193 SER A C 1
ATOM 1573 O O . SER A 1 193 ? 44.283 2.816 -61.508 1.00 97.88 193 SER A O 1
ATOM 1575 N N . GLN A 1 194 ? 42.728 4.171 -60.617 1.00 96.94 194 GLN A N 1
ATOM 1576 C CA . GLN A 1 194 ? 42.834 5.209 -61.645 1.00 96.94 194 GLN A CA 1
ATOM 1577 C C . GLN A 1 194 ? 44.208 5.880 -61.615 1.00 96.94 194 GLN A C 1
ATOM 1579 O O . GLN A 1 194 ? 44.858 5.978 -62.653 1.00 96.94 194 GLN A O 1
ATOM 1584 N N . LEU A 1 195 ? 44.695 6.255 -60.431 1.00 97.69 195 LEU A N 1
ATOM 1585 C CA . LEU A 1 195 ? 46.018 6.848 -60.260 1.00 97.69 195 LEU A CA 1
ATOM 1586 C C . LEU A 1 195 ? 47.124 5.923 -60.782 1.00 97.69 195 LEU A C 1
ATOM 1588 O O . LEU A 1 195 ? 48.052 6.379 -61.443 1.00 97.69 195 LEU A O 1
ATOM 1592 N N . GLU A 1 196 ? 47.027 4.620 -60.523 1.00 97.88 196 GLU A N 1
ATOM 1593 C CA . GLU A 1 196 ? 47.997 3.642 -61.015 1.00 97.88 196 GLU A CA 1
ATOM 1594 C C . GLU A 1 196 ? 47.948 3.486 -62.544 1.00 97.88 196 GLU A C 1
ATOM 1596 O O . GLU A 1 196 ? 48.988 3.346 -63.193 1.00 97.88 196 GLU A O 1
ATOM 1601 N N . LYS A 1 197 ? 46.755 3.553 -63.151 1.00 96.94 197 LYS A N 1
ATOM 1602 C CA . LYS A 1 197 ? 46.614 3.590 -64.616 1.00 96.94 197 LYS A CA 1
ATOM 1603 C C . LYS A 1 197 ? 47.281 4.837 -65.193 1.00 96.94 197 LYS A C 1
ATOM 1605 O O . LYS A 1 197 ? 48.078 4.697 -66.118 1.00 96.94 197 LYS A O 1
ATOM 1610 N N . GLU A 1 198 ? 47.030 6.007 -64.611 1.00 96.56 198 GLU A N 1
ATOM 1611 C CA . GLU A 1 198 ? 47.642 7.269 -65.046 1.00 96.56 198 GLU A CA 1
ATOM 1612 C C . GLU A 1 198 ? 49.164 7.286 -64.851 1.00 96.56 198 GLU A C 1
ATOM 1614 O O . GLU A 1 198 ? 49.910 7.769 -65.698 1.00 96.56 198 GLU A O 1
ATOM 1619 N N . ARG A 1 199 ? 49.680 6.684 -63.775 1.00 97.12 199 ARG A N 1
ATOM 1620 C CA . ARG A 1 199 ? 51.130 6.507 -63.593 1.00 97.12 199 ARG A CA 1
ATOM 1621 C C . ARG A 1 199 ? 51.738 5.650 -64.700 1.00 97.12 199 ARG A C 1
ATOM 1623 O O . ARG A 1 199 ? 52.794 5.992 -65.229 1.00 97.12 199 ARG A O 1
ATOM 1630 N N . LYS A 1 200 ? 51.071 4.558 -65.086 1.00 96.75 200 LYS A N 1
ATOM 1631 C CA . LYS A 1 200 ? 51.526 3.679 -66.175 1.00 96.75 200 LYS A CA 1
ATOM 1632 C C . LYS A 1 200 ? 51.474 4.365 -67.537 1.00 96.75 200 LYS A C 1
ATOM 1634 O O . LYS A 1 200 ? 52.401 4.188 -68.327 1.00 96.75 200 LYS A O 1
ATOM 1639 N N . THR A 1 201 ? 50.419 5.125 -67.835 1.00 96.12 201 THR A N 1
ATOM 1640 C CA . THR A 1 201 ? 50.327 5.892 -69.090 1.00 96.12 201 THR A CA 1
ATOM 1641 C C . THR A 1 201 ? 51.412 6.960 -69.135 1.00 96.12 201 THR A C 1
ATOM 1643 O O . THR A 1 201 ? 52.146 7.034 -70.117 1.00 96.12 201 THR A O 1
ATOM 1646 N N . ASN A 1 202 ? 51.594 7.712 -68.051 1.00 95.38 202 ASN A N 1
ATOM 1647 C CA . ASN A 1 202 ? 52.623 8.736 -67.936 1.00 95.38 202 ASN A CA 1
ATOM 1648 C C . ASN A 1 202 ? 54.040 8.156 -68.091 1.00 95.38 202 ASN A C 1
ATOM 1650 O O . ASN A 1 202 ? 54.836 8.696 -68.855 1.00 95.38 202 ASN A O 1
ATOM 1654 N N . TYR A 1 203 ? 54.329 7.007 -67.470 1.00 97.00 203 TYR A N 1
ATOM 1655 C CA . TYR A 1 203 ? 55.599 6.299 -67.648 1.00 97.00 203 TYR A CA 1
ATOM 1656 C C . TYR A 1 203 ? 55.857 5.916 -69.113 1.00 97.00 203 TYR A C 1
ATOM 1658 O O . TYR A 1 203 ? 56.937 6.178 -69.639 1.00 97.00 203 TYR A O 1
ATOM 1666 N N . ARG A 1 204 ? 54.855 5.353 -69.804 1.00 96.00 204 ARG A N 1
ATOM 1667 C CA . ARG A 1 204 ? 54.960 5.011 -71.235 1.00 96.00 204 ARG A CA 1
ATOM 1668 C C . ARG A 1 204 ? 55.189 6.243 -72.108 1.00 96.00 204 ARG A C 1
ATOM 1670 O O . ARG A 1 204 ? 55.993 6.191 -73.032 1.00 96.00 204 ARG A O 1
ATOM 1677 N N . LEU A 1 205 ? 54.499 7.345 -71.813 1.00 94.94 205 LEU A N 1
ATOM 1678 C CA . LEU A 1 205 ? 54.688 8.610 -72.523 1.00 94.94 205 LEU A CA 1
ATOM 1679 C C . LEU A 1 205 ? 56.104 9.153 -72.319 1.00 94.94 205 LEU A C 1
ATOM 1681 O O . LEU A 1 205 ? 56.745 9.544 -73.289 1.00 94.94 205 LEU A O 1
ATOM 1685 N N . HIS A 1 206 ? 56.619 9.128 -71.088 1.00 96.31 206 HIS A N 1
ATOM 1686 C CA . HIS A 1 206 ? 58.004 9.502 -70.811 1.00 96.31 206 HIS A CA 1
ATOM 1687 C C . HIS A 1 206 ? 59.000 8.628 -71.572 1.00 96.31 206 HIS A C 1
ATOM 1689 O O . HIS A 1 206 ? 59.927 9.162 -72.175 1.00 96.31 206 HIS A O 1
ATOM 1695 N N . GLN A 1 207 ? 58.791 7.310 -71.598 1.00 96.31 207 GLN A N 1
ATOM 1696 C CA . GLN A 1 207 ? 59.636 6.396 -72.361 1.00 96.31 207 GLN A CA 1
ATOM 1697 C C . GLN A 1 207 ? 59.624 6.728 -73.862 1.00 96.31 207 GLN A C 1
ATOM 1699 O O . GLN A 1 207 ? 60.685 6.839 -74.466 1.00 96.31 207 GLN A O 1
ATOM 1704 N N . CYS A 1 208 ? 58.444 6.967 -74.439 1.00 94.75 208 CYS A N 1
ATOM 1705 C CA . CYS A 1 208 ? 58.299 7.341 -75.846 1.00 94.75 208 CYS A CA 1
ATOM 1706 C C . CYS A 1 208 ? 59.003 8.673 -76.167 1.00 94.75 208 CYS A C 1
ATOM 1708 O O . CYS A 1 208 ? 59.681 8.787 -77.184 1.00 94.75 208 CYS A O 1
ATOM 1710 N N . ILE A 1 209 ? 58.908 9.672 -75.280 1.00 95.00 209 ILE A N 1
ATOM 1711 C CA . ILE A 1 209 ? 59.633 10.944 -75.433 1.00 95.00 209 ILE A CA 1
ATOM 1712 C C . ILE A 1 209 ? 61.151 10.719 -75.416 1.00 95.00 209 ILE A C 1
ATOM 1714 O O . ILE A 1 209 ? 61.863 11.321 -76.217 1.00 95.00 209 ILE A O 1
ATOM 1718 N N . GLU A 1 210 ? 61.658 9.875 -74.517 1.00 95.56 210 GLU A N 1
ATOM 1719 C CA . GLU A 1 210 ? 63.089 9.559 -74.444 1.00 95.56 210 GLU A CA 1
ATOM 1720 C C . GLU A 1 210 ? 63.585 8.778 -75.669 1.00 95.56 210 GLU A C 1
ATOM 1722 O O . GLU A 1 210 ? 64.692 9.029 -76.142 1.00 95.56 210 GLU A O 1
ATOM 1727 N N . GLU A 1 211 ? 62.772 7.875 -76.217 1.00 94.25 211 GLU A N 1
ATOM 1728 C CA . GLU A 1 211 ? 63.054 7.184 -77.482 1.00 94.25 211 GLU A CA 1
ATOM 1729 C C . GLU A 1 211 ? 63.136 8.186 -78.643 1.00 94.25 211 GLU A C 1
ATOM 1731 O O . GLU A 1 211 ? 64.179 8.278 -79.285 1.00 94.25 211 GLU A O 1
ATOM 1736 N N . ILE A 1 212 ? 62.130 9.053 -78.810 1.00 92.56 212 ILE A N 1
ATOM 1737 C CA . ILE A 1 212 ? 62.132 10.111 -79.838 1.00 92.56 212 ILE A CA 1
ATOM 1738 C C . ILE A 1 212 ? 63.348 11.042 -79.692 1.00 92.56 212 ILE A C 1
ATOM 1740 O O . ILE A 1 212 ? 63.935 11.474 -80.684 1.00 92.56 212 ILE A O 1
ATOM 1744 N N . ARG A 1 213 ? 63.754 11.374 -78.459 1.00 93.50 213 ARG A N 1
ATOM 1745 C CA . ARG A 1 213 ? 64.957 12.187 -78.210 1.00 93.50 213 ARG A CA 1
ATOM 1746 C C . ARG A 1 213 ? 66.229 11.485 -78.673 1.00 93.50 213 ARG A C 1
ATOM 1748 O O . ARG A 1 213 ? 67.082 12.146 -79.262 1.00 93.50 213 ARG A O 1
ATOM 1755 N N . LYS A 1 214 ? 66.369 10.184 -78.403 1.00 94.56 214 LYS A N 1
ATOM 1756 C CA . LYS A 1 214 ? 67.519 9.385 -78.852 1.00 94.56 214 LYS A CA 1
ATOM 1757 C C . LYS A 1 214 ? 67.558 9.284 -80.370 1.00 94.56 214 LYS A C 1
ATOM 1759 O O . LYS A 1 214 ? 68.615 9.547 -80.937 1.00 94.56 214 LYS A O 1
ATOM 1764 N N . ASP A 1 215 ? 66.422 8.989 -80.995 1.00 91.56 215 ASP A N 1
ATOM 1765 C CA . ASP A 1 215 ? 66.294 8.911 -82.452 1.00 91.56 215 ASP A CA 1
ATOM 1766 C C . ASP A 1 215 ? 66.676 10.253 -83.084 1.00 91.56 215 ASP A C 1
ATOM 1768 O O . ASP A 1 215 ? 67.576 10.311 -83.912 1.00 91.56 215 ASP A O 1
ATOM 1772 N N . SER A 1 216 ? 66.149 11.367 -82.563 1.00 91.38 216 SER A N 1
ATOM 1773 C CA . SER A 1 216 ? 66.508 12.709 -83.037 1.00 91.38 216 SER A CA 1
ATOM 1774 C C . SER A 1 216 ? 68.005 13.031 -82.909 1.00 91.38 216 SER A C 1
ATOM 1776 O O . SER A 1 216 ? 68.560 13.737 -83.754 1.00 91.38 216 SER A O 1
ATOM 1778 N N . ILE A 1 217 ? 68.681 12.560 -81.853 1.00 92.50 217 ILE A N 1
ATOM 1779 C CA . ILE A 1 217 ? 70.138 12.720 -81.704 1.00 92.50 217 ILE A CA 1
ATOM 1780 C C . ILE A 1 217 ? 70.876 11.857 -82.732 1.00 92.50 217 ILE A C 1
ATOM 1782 O O . ILE A 1 217 ? 71.824 12.339 -83.355 1.00 92.50 217 ILE A O 1
ATOM 1786 N N . TRP A 1 218 ? 70.448 10.606 -82.908 1.00 91.19 218 TRP A N 1
ATOM 1787 C CA . TRP A 1 218 ? 71.048 9.669 -83.852 1.00 91.19 218 TRP A CA 1
ATOM 1788 C C . TRP A 1 218 ? 70.910 10.163 -85.292 1.00 91.19 218 TRP A C 1
ATOM 1790 O O . TRP A 1 218 ? 71.901 10.198 -86.020 1.00 91.19 218 TRP A O 1
ATOM 1800 N N . ASP A 1 219 ? 69.730 10.658 -85.657 1.00 87.25 219 ASP A N 1
ATOM 1801 C CA . ASP A 1 219 ? 69.462 11.279 -86.948 1.00 87.25 219 ASP A CA 1
ATOM 1802 C C . ASP A 1 219 ? 70.379 12.481 -87.165 1.00 87.25 219 ASP A C 1
ATOM 1804 O O . ASP A 1 219 ? 71.127 12.518 -88.141 1.00 87.25 219 ASP A O 1
ATOM 1808 N N . LYS A 1 220 ? 70.441 13.428 -86.215 1.00 89.69 220 LYS A N 1
ATOM 1809 C CA . LYS A 1 220 ? 71.374 14.570 -86.294 1.00 89.69 220 LYS A CA 1
ATOM 1810 C C . LYS A 1 220 ? 72.820 14.120 -86.497 1.00 89.69 220 LYS A C 1
ATOM 1812 O O . LYS A 1 220 ? 73.538 14.722 -87.293 1.00 89.69 220 LYS A O 1
ATOM 1817 N N . GLN A 1 221 ? 73.262 13.074 -85.801 1.00 89.06 221 GLN A N 1
ATOM 1818 C CA . GLN A 1 221 ? 74.613 12.534 -85.947 1.00 89.06 221 GLN A CA 1
ATOM 1819 C C . GLN A 1 221 ? 74.832 11.880 -87.318 1.00 89.06 221 GLN A C 1
ATOM 1821 O O . GLN A 1 221 ? 75.882 12.095 -87.926 1.00 89.06 221 GLN A O 1
ATOM 1826 N N . LYS A 1 222 ? 73.845 11.137 -87.831 1.00 88.75 222 LYS A N 1
ATOM 1827 C CA . LYS A 1 222 ? 73.851 10.548 -89.176 1.00 88.75 222 LYS A CA 1
ATOM 1828 C C . LYS A 1 222 ? 73.950 11.635 -90.246 1.00 88.75 222 LYS A C 1
ATOM 1830 O O . LYS A 1 222 ? 74.842 11.554 -91.088 1.00 88.75 222 LYS A O 1
ATOM 1835 N N . TYR A 1 223 ? 73.119 12.677 -90.166 1.00 84.06 223 TYR A N 1
ATOM 1836 C CA . TYR A 1 223 ? 73.166 13.822 -91.082 1.00 84.06 223 TYR A CA 1
ATOM 1837 C C . TYR A 1 223 ? 74.497 14.576 -91.001 1.00 84.06 223 TYR A C 1
ATOM 1839 O O . TYR A 1 223 ? 75.074 14.891 -92.038 1.00 84.06 223 TYR A O 1
ATOM 1847 N N . MET A 1 224 ? 75.049 14.800 -89.803 1.00 87.00 224 MET A N 1
ATOM 1848 C CA . MET A 1 224 ? 76.378 15.409 -89.653 1.00 87.00 224 MET A CA 1
ATOM 1849 C C . MET A 1 224 ? 77.494 14.547 -90.257 1.00 87.00 224 MET A C 1
ATOM 1851 O O . MET A 1 224 ? 78.370 15.080 -90.932 1.00 87.00 224 MET A O 1
ATOM 1855 N N . SER A 1 225 ? 77.475 13.228 -90.039 1.00 87.12 225 SER A N 1
ATOM 1856 C CA . SER A 1 225 ? 78.474 12.312 -90.606 1.00 87.12 225 SER A CA 1
ATOM 1857 C C . SER A 1 225 ? 78.396 12.286 -92.129 1.00 87.12 225 SER A C 1
ATOM 1859 O O . SER A 1 225 ? 79.418 12.381 -92.805 1.00 87.12 225 SER A O 1
ATOM 1861 N N . ALA A 1 226 ? 77.183 12.187 -92.673 1.00 83.50 226 ALA A N 1
ATOM 1862 C CA . ALA A 1 226 ? 76.945 12.184 -94.107 1.00 83.50 226 ALA A CA 1
ATOM 1863 C C . ALA A 1 226 ? 77.376 13.526 -94.736 1.00 83.50 226 ALA A C 1
ATOM 1865 O O . ALA A 1 226 ? 78.121 13.533 -95.716 1.00 83.50 226 ALA A O 1
ATOM 1866 N N . GLY A 1 227 ? 77.020 14.654 -94.111 1.00 82.56 227 GLY A N 1
ATOM 1867 C CA . GLY A 1 227 ? 77.478 15.987 -94.511 1.00 82.56 227 GLY A CA 1
ATOM 1868 C C . GLY A 1 227 ? 79.001 16.156 -94.433 1.00 82.56 227 GLY A C 1
ATOM 1869 O O . GLY A 1 227 ? 79.597 16.765 -95.319 1.00 82.56 227 GLY A O 1
ATOM 1870 N N . PHE A 1 228 ? 79.663 15.570 -93.429 1.00 84.38 228 PHE A N 1
ATOM 1871 C CA . PHE A 1 228 ? 81.125 15.572 -93.321 1.00 84.38 228 PHE A CA 1
ATOM 1872 C C . PHE A 1 228 ? 81.792 14.771 -94.447 1.00 84.38 228 PHE A C 1
ATOM 1874 O O . PHE A 1 228 ? 82.773 15.236 -95.024 1.00 84.38 228 PHE A O 1
ATOM 1881 N N . HIS A 1 229 ? 81.264 13.593 -94.799 1.00 80.25 229 HIS A N 1
ATOM 1882 C CA . HIS A 1 229 ? 81.772 12.801 -95.925 1.00 80.25 229 HIS A CA 1
ATOM 1883 C C . HIS A 1 229 ? 81.591 13.515 -97.264 1.00 80.25 229 HIS A C 1
ATOM 1885 O O . HIS A 1 229 ? 82.523 13.534 -98.068 1.00 80.25 229 HIS A O 1
ATOM 1891 N N . LEU A 1 230 ? 80.439 14.157 -97.473 1.00 78.56 230 LEU A N 1
ATOM 1892 C CA . LEU A 1 230 ? 80.196 14.983 -98.650 1.00 78.56 230 LEU A CA 1
ATOM 1893 C C . LEU A 1 230 ? 81.217 16.129 -98.726 1.00 78.56 230 LEU A C 1
ATOM 1895 O O . LEU A 1 230 ? 81.915 16.264 -99.729 1.00 78.56 230 LEU A O 1
ATOM 1899 N N . ALA A 1 231 ? 81.394 16.887 -97.640 1.00 79.38 231 ALA A N 1
ATOM 1900 C CA . ALA A 1 231 ? 82.389 17.958 -97.573 1.00 79.38 231 ALA A CA 1
ATOM 1901 C C . ALA A 1 231 ? 83.820 17.448 -97.829 1.00 79.38 231 ALA A C 1
ATOM 1903 O O . ALA A 1 231 ? 84.584 18.088 -98.549 1.00 79.38 231 ALA A O 1
ATOM 1904 N N . LYS A 1 232 ? 84.174 16.274 -97.294 1.00 79.81 232 LYS A N 1
ATOM 1905 C CA . LYS A 1 232 ? 85.469 15.624 -97.522 1.00 79.81 232 LYS A CA 1
ATOM 1906 C C . LYS A 1 232 ? 85.680 15.262 -98.999 1.00 79.81 232 LYS A C 1
ATOM 1908 O O . LYS A 1 232 ? 86.716 15.618 -99.553 1.00 79.81 232 LYS A O 1
ATOM 1913 N N . SER A 1 233 ? 84.691 14.641 -99.648 1.00 68.56 233 SER A N 1
ATOM 1914 C CA . SER A 1 233 ? 84.756 14.269 -101.073 1.00 68.56 233 SER A CA 1
ATOM 1915 C C . SER A 1 233 ? 84.913 15.480 -102.005 1.00 68.56 233 SER A C 1
ATOM 1917 O O . SER A 1 233 ? 85.599 15.402 -103.020 1.00 68.56 233 SER A O 1
ATOM 1919 N N . ILE A 1 234 ? 84.355 16.634 -101.618 1.00 69.25 234 ILE A N 1
ATOM 1920 C CA . ILE A 1 234 ? 84.501 17.901 -102.349 1.00 69.25 234 ILE A CA 1
ATOM 1921 C C . ILE A 1 234 ? 85.923 18.476 -102.207 1.00 69.25 234 ILE A C 1
ATOM 1923 O O . ILE A 1 234 ? 86.454 19.040 -103.162 1.00 69.25 234 ILE A O 1
ATOM 1927 N N . VAL A 1 235 ? 86.559 18.340 -101.036 1.00 69.38 235 VAL A N 1
ATOM 1928 C CA . VAL A 1 235 ? 87.914 18.867 -100.769 1.00 69.38 235 VAL A CA 1
ATOM 1929 C C . VAL A 1 235 ? 89.018 17.973 -101.349 1.00 69.38 235 VAL A C 1
ATOM 1931 O O . VAL A 1 235 ? 90.052 18.487 -101.770 1.00 69.38 235 VAL A O 1
ATOM 1934 N N . GLU A 1 236 ? 88.811 16.654 -101.406 1.00 65.62 236 GLU A N 1
ATOM 1935 C CA . GLU A 1 236 ? 89.813 15.680 -101.878 1.00 65.62 236 GLU A CA 1
ATOM 1936 C C . GLU A 1 236 ? 89.920 15.570 -103.416 1.00 65.62 236 GLU A C 1
ATOM 1938 O O . GLU A 1 236 ? 90.791 14.864 -103.921 1.00 65.62 236 GLU A O 1
ATOM 1943 N N . GLY A 1 237 ? 89.126 16.332 -104.181 1.00 55.22 237 GLY A N 1
ATOM 1944 C CA . GLY A 1 237 ? 89.317 16.493 -105.630 1.00 55.22 237 GLY A CA 1
ATOM 1945 C C . GLY A 1 237 ? 88.965 15.263 -106.474 1.00 55.22 237 GLY A C 1
ATOM 1946 O O . GLY A 1 237 ? 89.428 15.144 -107.611 1.00 55.22 237 GLY A O 1
ATOM 1947 N N . GLU A 1 238 ? 88.145 14.352 -105.949 1.00 47.44 238 GLU A N 1
ATOM 1948 C CA . GLU A 1 238 ? 87.565 13.260 -106.730 1.00 47.44 238 GLU A CA 1
ATOM 1949 C C . GLU A 1 238 ? 86.496 13.816 -107.696 1.00 47.44 238 GLU A C 1
ATOM 1951 O O . GLU A 1 238 ? 85.793 14.778 -107.392 1.00 47.44 238 GLU A O 1
ATOM 1956 N N . SER A 1 239 ? 86.428 13.265 -108.915 1.00 48.16 239 SER A N 1
ATOM 1957 C CA . SER A 1 239 ? 85.678 13.827 -110.054 1.00 48.16 239 SER A CA 1
ATOM 1958 C C . SER A 1 239 ? 84.251 14.281 -109.711 1.00 48.16 239 SER A C 1
ATOM 1960 O O . SER A 1 239 ? 83.440 13.509 -109.205 1.00 48.16 239 SER A O 1
ATOM 1962 N N . CYS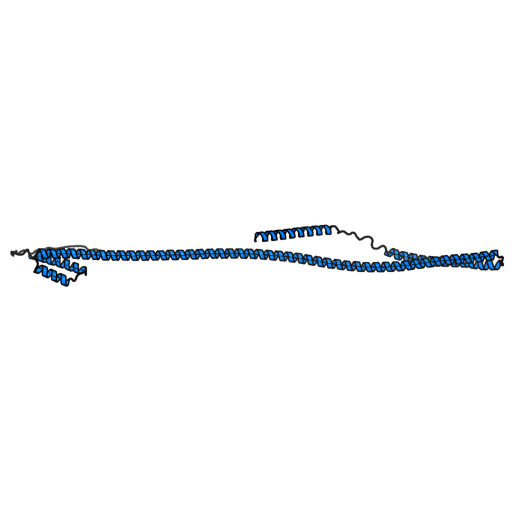 A 1 240 ? 83.933 15.517 -110.118 1.00 49.91 240 CYS A N 1
ATOM 1963 C CA . CYS A 1 240 ? 82.688 16.271 -109.888 1.00 49.91 240 CYS A CA 1
ATOM 1964 C C . CYS A 1 240 ? 81.376 15.550 -110.294 1.00 49.91 240 CYS A C 1
ATOM 1966 O O . CYS A 1 240 ? 80.281 16.027 -110.024 1.00 49.91 240 CYS A O 1
ATOM 1968 N N . SER A 1 241 ? 81.469 14.402 -110.964 1.00 54.25 241 SER A N 1
ATOM 1969 C CA . SER A 1 241 ? 80.330 13.582 -111.382 1.00 54.25 241 SER A CA 1
ATOM 1970 C C . SER A 1 241 ? 79.761 12.728 -110.242 1.00 54.25 241 SER A C 1
ATOM 1972 O O . SER A 1 241 ? 78.555 12.538 -110.187 1.00 54.25 241 SER A O 1
ATOM 1974 N N . HIS A 1 242 ? 80.591 12.240 -109.310 1.00 53.75 242 HIS A N 1
ATOM 1975 C CA . HIS A 1 242 ? 80.115 11.430 -108.173 1.00 53.75 242 HIS A CA 1
ATOM 1976 C C . HIS A 1 242 ? 79.606 12.272 -106.995 1.00 53.75 242 HIS A C 1
ATOM 1978 O O . HIS A 1 242 ? 78.747 11.820 -106.239 1.00 53.75 242 HIS A O 1
ATOM 1984 N N . SER A 1 243 ? 80.078 13.513 -106.856 1.00 53.03 243 SER A N 1
ATOM 1985 C CA . SER A 1 243 ? 79.599 14.443 -105.828 1.00 53.03 243 SER A CA 1
ATOM 1986 C C . SER A 1 243 ? 78.184 14.972 -106.107 1.00 53.03 243 SER A C 1
ATOM 1988 O O . SER A 1 243 ? 77.448 15.251 -105.163 1.00 53.03 243 SER A O 1
ATOM 1990 N N . LEU A 1 244 ? 77.769 15.051 -107.377 1.00 54.66 244 LEU A N 1
ATOM 1991 C CA . LEU A 1 244 ? 76.405 15.426 -107.775 1.00 54.66 244 LEU A CA 1
ATOM 1992 C C . LEU A 1 244 ? 75.379 14.316 -107.492 1.00 54.66 244 LEU A C 1
ATOM 1994 O O . LEU A 1 244 ? 74.326 14.615 -106.936 1.00 54.66 244 LEU A O 1
ATOM 1998 N N . ASP A 1 245 ? 75.716 13.046 -107.744 1.00 55.34 245 ASP A N 1
ATOM 1999 C CA . ASP A 1 245 ? 74.824 11.910 -107.443 1.00 55.34 245 ASP A CA 1
ATOM 2000 C C . ASP A 1 245 ? 74.601 11.717 -105.931 1.00 55.34 245 ASP A C 1
ATOM 2002 O O . ASP A 1 245 ? 73.514 11.332 -105.501 1.00 55.34 245 ASP A O 1
ATOM 2006 N N . SER A 1 246 ? 75.605 12.011 -105.094 1.00 55.16 246 SER A N 1
ATOM 2007 C CA . SER A 1 246 ? 75.410 12.049 -103.637 1.00 55.16 246 SER A CA 1
ATOM 2008 C C . SER A 1 246 ? 74.571 13.249 -103.193 1.00 55.16 246 SER A C 1
ATOM 2010 O O . SER A 1 246 ? 73.724 13.087 -102.320 1.00 55.16 246 SER A O 1
ATOM 2012 N N . CYS A 1 247 ? 74.736 14.432 -103.797 1.00 54.09 247 CYS A N 1
ATOM 2013 C CA . CYS A 1 247 ? 73.901 15.603 -103.497 1.00 54.09 247 CYS A CA 1
ATOM 2014 C C . CYS A 1 247 ? 72.420 15.407 -103.869 1.00 54.09 247 CYS A C 1
ATOM 2016 O O . CYS A 1 247 ? 71.560 15.823 -103.096 1.00 54.09 247 CYS A O 1
ATOM 2018 N N . ASP A 1 248 ? 72.107 14.737 -104.982 1.00 56.88 248 ASP A N 1
ATOM 2019 C CA . ASP A 1 248 ? 70.715 14.437 -105.366 1.00 56.88 248 ASP A CA 1
ATOM 2020 C C . ASP A 1 248 ? 70.049 13.390 -104.451 1.00 56.88 248 ASP A C 1
ATOM 2022 O O . ASP A 1 248 ? 68.829 13.399 -104.254 1.00 56.88 248 ASP A O 1
ATOM 2026 N N . GLN A 1 249 ? 70.843 12.524 -103.807 1.00 57.12 249 GLN A N 1
ATOM 2027 C CA . GLN A 1 249 ? 70.359 11.664 -102.720 1.00 57.12 249 GLN A CA 1
ATOM 2028 C C . GLN A 1 249 ? 70.064 12.462 -101.440 1.00 57.12 249 GLN A C 1
ATOM 2030 O O . GLN A 1 249 ? 69.120 12.122 -100.731 1.00 57.12 249 GLN A O 1
ATOM 2035 N N . PHE A 1 250 ? 70.807 13.540 -101.153 1.00 52.59 250 PHE A N 1
ATOM 2036 C CA . PHE A 1 250 ? 70.522 14.421 -100.011 1.00 52.59 250 PHE A CA 1
ATOM 2037 C C . PHE A 1 250 ? 69.263 15.265 -100.214 1.00 52.59 250 PHE A C 1
ATOM 2039 O O . PHE A 1 250 ? 68.464 15.371 -99.288 1.00 52.59 250 PHE A O 1
ATOM 2046 N N . THR A 1 251 ? 69.049 15.826 -101.405 1.00 54.59 251 THR A N 1
ATOM 2047 C CA . THR A 1 251 ? 67.841 16.615 -101.696 1.00 54.59 251 THR A CA 1
ATOM 2048 C C . THR A 1 251 ? 66.595 15.734 -101.760 1.00 54.59 251 THR A C 1
ATOM 2050 O O . THR A 1 251 ? 65.551 16.133 -101.256 1.00 54.59 251 THR A O 1
ATOM 2053 N N . SER A 1 252 ? 66.693 14.502 -102.276 1.00 54.31 252 SER A N 1
ATOM 2054 C CA . SER A 1 252 ? 65.588 13.529 -102.220 1.00 54.31 252 SER A CA 1
ATOM 2055 C C . SER A 1 252 ? 65.293 13.057 -100.787 1.00 54.31 252 SER A C 1
ATOM 2057 O O . SER A 1 252 ? 64.129 12.903 -100.424 1.00 54.31 252 SER A O 1
ATOM 2059 N N . ALA A 1 253 ? 66.324 12.903 -99.947 1.00 53.78 253 ALA A N 1
ATOM 2060 C CA . ALA A 1 253 ? 66.164 12.572 -98.531 1.00 53.78 253 ALA A CA 1
ATOM 2061 C C . ALA A 1 253 ? 65.596 13.734 -97.695 1.00 53.78 253 ALA A C 1
ATOM 2063 O O . ALA A 1 253 ? 64.925 13.471 -96.704 1.00 53.78 253 ALA A O 1
ATOM 2064 N N . GLU A 1 254 ? 65.808 15.002 -98.075 1.00 52.72 254 GLU A N 1
ATOM 2065 C CA . GLU A 1 254 ? 65.135 16.157 -97.451 1.00 52.72 254 GLU A CA 1
ATOM 2066 C C . GLU A 1 254 ? 63.618 16.152 -97.708 1.00 52.72 254 GLU A C 1
ATOM 2068 O O . GLU A 1 254 ? 62.853 16.470 -96.798 1.00 52.72 254 GLU A O 1
ATOM 2073 N N . TYR A 1 255 ? 63.162 15.713 -98.888 1.00 52.34 255 TYR A N 1
ATOM 2074 C CA . TYR A 1 255 ? 61.727 15.544 -99.158 1.00 52.34 255 TYR A CA 1
ATOM 2075 C C . TYR A 1 255 ? 61.117 14.352 -98.396 1.00 52.34 255 TYR A C 1
ATOM 2077 O O . TYR A 1 255 ? 59.981 14.452 -97.933 1.00 52.34 255 TYR A O 1
ATOM 2085 N N . GLU A 1 256 ? 61.869 13.264 -98.193 1.00 52.97 256 GLU A N 1
ATOM 2086 C CA . GLU A 1 256 ? 61.468 12.148 -97.314 1.00 52.97 256 GLU A CA 1
ATOM 2087 C C . GLU A 1 256 ? 61.436 12.580 -95.834 1.00 52.97 256 GLU A C 1
ATOM 2089 O O . GLU A 1 256 ? 60.539 12.192 -95.085 1.00 52.97 256 GLU A O 1
ATOM 2094 N N . TYR A 1 257 ? 62.345 13.472 -95.424 1.00 49.47 257 TYR A N 1
ATOM 2095 C CA . TYR A 1 257 ? 62.364 14.062 -94.084 1.00 49.47 257 TYR A CA 1
ATOM 2096 C C . TYR A 1 257 ? 61.156 14.969 -93.826 1.00 49.47 257 TYR A C 1
ATOM 2098 O O . TYR A 1 257 ? 60.611 14.956 -92.725 1.00 49.47 257 TYR A O 1
ATOM 2106 N N . ASP A 1 258 ? 60.680 15.719 -94.822 1.00 52.28 258 ASP A N 1
ATOM 2107 C CA . ASP A 1 258 ? 59.452 16.513 -94.697 1.00 52.28 258 ASP A CA 1
ATOM 2108 C C . ASP A 1 258 ? 58.183 15.635 -94.641 1.00 52.28 258 ASP A C 1
ATOM 2110 O O . ASP A 1 258 ? 57.231 15.965 -93.920 1.00 52.28 258 ASP A O 1
ATOM 2114 N N . GLU A 1 259 ? 58.174 14.478 -95.312 1.00 55.44 259 GLU A N 1
ATOM 2115 C CA . GLU A 1 259 ? 57.099 13.479 -95.210 1.00 55.44 259 GLU A CA 1
ATOM 2116 C C . GLU A 1 259 ? 57.110 12.756 -93.848 1.00 55.44 259 GLU A C 1
ATOM 2118 O O . GLU A 1 259 ? 56.058 12.575 -93.223 1.00 55.44 259 GLU A O 1
ATOM 2123 N N . GLU A 1 260 ? 58.289 12.448 -93.299 1.00 54.81 260 GLU A N 1
ATOM 2124 C CA . GLU A 1 260 ? 58.452 11.918 -91.939 1.00 54.81 260 GLU A CA 1
ATOM 2125 C C . GLU A 1 260 ? 58.186 12.975 -90.853 1.00 54.81 260 GLU A C 1
ATOM 2127 O O . GLU A 1 260 ? 57.630 12.655 -89.796 1.00 54.81 260 GLU A O 1
ATOM 2132 N N . ILE A 1 261 ? 58.459 14.260 -91.106 1.00 55.34 261 ILE A N 1
ATOM 2133 C CA . ILE A 1 261 ? 58.006 15.380 -90.266 1.00 55.34 261 ILE A CA 1
ATOM 2134 C C . ILE A 1 261 ? 56.476 15.480 -90.300 1.00 55.34 261 ILE A C 1
ATOM 2136 O O . ILE A 1 261 ? 55.852 15.774 -89.278 1.00 55.34 261 ILE A O 1
ATOM 2140 N N . CYS A 1 262 ? 55.836 15.192 -91.435 1.00 53.53 262 CYS A N 1
ATOM 2141 C CA . CYS A 1 262 ? 54.380 15.097 -91.528 1.00 53.53 262 CYS A CA 1
ATOM 2142 C C . CYS A 1 262 ? 53.845 13.891 -90.733 1.00 53.53 262 CYS A C 1
ATOM 2144 O O . CYS A 1 262 ? 52.896 14.029 -89.958 1.00 53.53 262 CYS A O 1
ATOM 2146 N N . GLY A 1 263 ? 54.523 12.741 -90.807 1.00 55.94 263 GLY A N 1
ATOM 2147 C CA . GLY A 1 263 ? 54.215 11.544 -90.021 1.00 55.94 263 GLY A CA 1
ATOM 2148 C C . GLY A 1 263 ? 54.421 11.723 -88.511 1.00 55.94 263 GLY A C 1
ATOM 2149 O O . GLY A 1 263 ? 53.600 11.272 -87.711 1.00 55.94 263 GLY A O 1
ATOM 2150 N N . THR A 1 264 ? 55.470 12.427 -88.085 1.00 58.62 264 THR A N 1
ATOM 2151 C CA . THR A 1 264 ? 55.716 12.763 -86.671 1.00 58.62 264 THR A CA 1
ATOM 2152 C C . THR A 1 264 ? 54.769 13.854 -86.173 1.00 58.62 264 THR A C 1
ATOM 2154 O O . THR A 1 264 ? 54.275 13.744 -85.053 1.00 58.62 264 THR A O 1
ATOM 2157 N N . LYS A 1 265 ? 54.398 14.839 -87.004 1.00 59.84 265 LYS A N 1
ATOM 2158 C CA . LYS A 1 265 ? 53.299 15.780 -86.715 1.00 59.84 265 LYS A CA 1
ATOM 2159 C C . LYS A 1 265 ? 51.958 15.063 -86.576 1.00 59.84 265 LYS A C 1
ATOM 2161 O O . LYS A 1 265 ? 51.194 15.402 -85.678 1.00 59.84 265 LYS A O 1
ATOM 2166 N N . GLN A 1 266 ? 51.686 14.040 -87.386 1.00 60.56 266 GLN A N 1
ATOM 2167 C CA . GLN A 1 266 ? 50.478 13.223 -87.267 1.00 60.56 266 GLN A CA 1
ATOM 2168 C C . GLN A 1 266 ? 50.491 12.374 -85.985 1.00 60.56 266 GLN A C 1
ATOM 2170 O O . GLN A 1 266 ? 49.470 12.297 -85.302 1.00 60.56 266 GLN A O 1
ATOM 2175 N N . ARG A 1 267 ? 51.654 11.834 -85.584 1.00 62.78 267 ARG A N 1
ATOM 2176 C CA . ARG A 1 267 ? 51.838 11.144 -84.290 1.00 62.78 267 ARG A CA 1
ATOM 2177 C C . ARG A 1 267 ? 51.690 12.090 -83.087 1.00 62.78 267 ARG A C 1
ATOM 2179 O O . ARG A 1 267 ? 51.056 11.723 -82.095 1.00 62.78 267 ARG A O 1
ATOM 2186 N N . LEU A 1 268 ? 52.201 13.319 -83.178 1.00 60.84 268 LEU A N 1
ATOM 2187 C CA . LEU A 1 268 ? 52.022 14.363 -82.161 1.00 60.84 268 LEU A CA 1
ATOM 2188 C C . LEU A 1 268 ? 50.565 14.852 -82.085 1.00 60.84 268 LEU A C 1
ATOM 2190 O O . LEU A 1 268 ? 50.046 15.018 -80.987 1.00 60.84 268 LEU A O 1
ATOM 2194 N N . ALA A 1 269 ? 49.859 14.968 -83.213 1.00 63.16 269 ALA A N 1
ATOM 2195 C CA . ALA A 1 269 ? 48.430 15.289 -83.239 1.00 63.16 269 ALA A CA 1
ATOM 2196 C C . ALA A 1 269 ? 47.563 14.185 -82.598 1.00 63.16 269 ALA A C 1
ATOM 2198 O O . ALA A 1 269 ? 46.579 14.478 -81.910 1.00 63.16 269 ALA A O 1
ATOM 2199 N N . SER A 1 270 ? 47.943 12.909 -82.749 1.00 66.06 270 SER A N 1
ATOM 2200 C CA . SER A 1 270 ? 47.307 11.811 -82.005 1.00 66.06 270 SER A CA 1
ATOM 2201 C C . SER A 1 270 ? 47.622 11.834 -80.500 1.00 66.06 270 SER A C 1
ATOM 2203 O O . SER A 1 270 ? 46.766 11.462 -79.696 1.00 66.06 270 SER A O 1
ATOM 2205 N N . LEU A 1 271 ? 48.796 12.331 -80.090 1.00 62.16 271 LEU A N 1
ATOM 2206 C CA . LEU A 1 271 ? 49.132 12.555 -78.677 1.00 62.16 271 LEU A CA 1
ATOM 2207 C C . LEU A 1 271 ? 48.356 13.734 -78.071 1.00 62.16 271 LEU A C 1
ATOM 2209 O O . LEU A 1 271 ? 47.873 13.623 -76.944 1.00 62.16 271 LEU A O 1
ATOM 2213 N N . ASP A 1 272 ? 48.161 14.823 -78.815 1.00 63.38 272 ASP A N 1
ATOM 2214 C CA . ASP A 1 272 ? 47.329 15.949 -78.376 1.00 63.38 272 ASP A CA 1
ATOM 2215 C C . ASP A 1 272 ? 45.841 15.572 -78.285 1.00 63.38 272 ASP A C 1
ATOM 2217 O O . ASP A 1 272 ? 45.153 16.009 -77.361 1.00 63.38 272 ASP A O 1
ATOM 2221 N N . SER A 1 273 ? 45.352 14.676 -79.153 1.00 65.88 273 SER A N 1
ATOM 2222 C CA . SER A 1 273 ? 44.002 14.098 -79.024 1.00 65.88 273 SER A CA 1
ATOM 2223 C C . SER A 1 273 ? 43.850 13.249 -77.752 1.00 65.88 273 SER A C 1
ATOM 2225 O O . SER A 1 273 ? 42.847 13.359 -77.049 1.00 65.88 273 SER A O 1
ATOM 2227 N N . LEU A 1 274 ? 44.865 12.458 -77.383 1.00 59.50 274 LEU A N 1
ATOM 2228 C CA . LEU A 1 274 ? 44.882 11.704 -76.118 1.00 59.50 274 LEU A CA 1
ATOM 2229 C C . LEU A 1 274 ? 44.975 12.624 -74.889 1.00 59.50 274 LEU A C 1
ATOM 2231 O O . LEU A 1 274 ? 44.315 12.382 -73.877 1.00 59.50 274 LEU A O 1
ATOM 2235 N N . LYS A 1 275 ? 45.738 13.717 -74.983 1.00 60.88 275 LYS A N 1
ATOM 2236 C CA . LYS A 1 275 ? 45.844 14.744 -73.936 1.00 60.88 275 LYS A CA 1
ATOM 2237 C C . LYS A 1 275 ? 44.533 15.518 -73.750 1.00 60.88 275 LYS A C 1
ATOM 2239 O O . LYS A 1 275 ? 44.156 15.829 -72.619 1.00 60.88 275 LYS A O 1
ATOM 2244 N N . SER A 1 276 ? 43.805 15.775 -74.836 1.00 60.47 276 SER A N 1
ATOM 2245 C CA . SER A 1 276 ? 42.443 16.323 -74.824 1.00 60.47 276 SER A CA 1
ATOM 2246 C C . SER A 1 276 ? 41.456 15.384 -74.114 1.00 60.47 276 SER A C 1
ATOM 2248 O O . SER A 1 276 ? 40.679 15.851 -73.277 1.00 60.47 276 SER A O 1
ATOM 2250 N N . MET A 1 277 ? 41.530 14.068 -74.345 1.00 56.41 277 MET A N 1
ATOM 2251 C CA . MET A 1 277 ? 40.702 13.095 -73.618 1.00 56.41 277 MET A CA 1
ATOM 2252 C C . MET A 1 277 ? 41.032 13.047 -72.117 1.00 56.41 277 MET A C 1
ATOM 2254 O O . MET A 1 277 ? 40.111 13.024 -71.305 1.00 56.41 277 MET A O 1
ATOM 2258 N N . ALA A 1 278 ? 42.313 13.127 -71.738 1.00 54.62 278 ALA A N 1
ATOM 2259 C CA . ALA A 1 278 ? 42.741 13.176 -70.333 1.00 54.62 278 ALA A CA 1
ATOM 2260 C C . ALA A 1 278 ? 42.348 14.484 -69.611 1.00 54.62 278 ALA A C 1
ATOM 2262 O O . ALA A 1 278 ? 42.137 14.498 -68.402 1.00 54.62 278 ALA A O 1
ATOM 2263 N N . SER A 1 279 ? 42.214 15.589 -70.349 1.00 51.41 279 SER A N 1
ATOM 2264 C CA . SER A 1 279 ? 41.784 16.886 -69.798 1.00 51.41 279 SER A CA 1
ATOM 2265 C C . SER A 1 279 ? 40.258 16.990 -69.649 1.00 51.41 279 SER A C 1
ATOM 2267 O O . SER A 1 279 ? 39.763 17.799 -68.870 1.00 51.41 279 SER A O 1
ATOM 2269 N N . SER A 1 280 ? 39.500 16.157 -70.371 1.00 49.62 280 SER A N 1
ATOM 2270 C CA . SER A 1 280 ? 38.028 16.137 -70.345 1.00 49.62 280 SER A CA 1
ATOM 2271 C C . SER A 1 280 ? 37.460 15.372 -69.142 1.00 49.62 280 SER A C 1
ATOM 2273 O O . SER A 1 280 ? 36.309 15.569 -68.763 1.00 49.62 280 SER A O 1
ATOM 2275 N N . THR A 1 281 ? 38.260 14.507 -68.516 1.00 51.59 281 THR A N 1
ATOM 2276 C CA . THR A 1 281 ? 37.896 13.757 -67.304 1.00 51.59 281 THR A CA 1
ATOM 2277 C C . THR A 1 281 ? 38.225 14.501 -66.007 1.00 51.59 281 THR A C 1
ATOM 2279 O O . THR A 1 281 ? 37.747 14.096 -64.951 1.00 51.59 281 THR A O 1
ATOM 2282 N N . SER A 1 282 ? 38.968 15.618 -66.054 1.00 43.66 282 SER A N 1
ATOM 2283 C CA . SER A 1 282 ? 39.378 16.372 -64.855 1.00 43.66 282 SER A CA 1
ATOM 2284 C C . SER A 1 282 ? 38.419 17.501 -64.438 1.00 43.66 282 SER A C 1
ATOM 2286 O O . SER A 1 282 ? 38.734 18.253 -63.515 1.00 43.66 282 SER A O 1
ATOM 2288 N N . SER A 1 283 ? 37.269 17.670 -65.102 1.00 42.56 283 SER A N 1
ATOM 2289 C CA . SER A 1 283 ? 36.318 18.761 -64.818 1.00 42.56 283 SER A CA 1
ATOM 2290 C C . SER A 1 283 ? 35.113 18.361 -63.958 1.00 42.56 283 SER A C 1
ATOM 2292 O O . SER A 1 283 ? 34.205 19.169 -63.768 1.00 42.56 283 SER A O 1
ATOM 2294 N N . PHE A 1 284 ? 35.082 17.150 -63.399 1.00 44.81 284 PHE A N 1
ATOM 2295 C CA . PHE A 1 284 ? 34.045 16.741 -62.452 1.00 44.81 284 PHE A CA 1
ATOM 2296 C C . PHE A 1 284 ? 34.669 16.596 -61.059 1.00 44.81 284 PHE A C 1
ATOM 2298 O O . PHE A 1 284 ? 35.667 15.910 -60.916 1.00 44.81 284 PHE A O 1
ATOM 2305 N N . THR A 1 285 ? 34.065 17.240 -60.053 1.00 46.72 285 THR A N 1
ATOM 2306 C CA . THR A 1 285 ? 34.431 17.281 -58.615 1.00 46.72 285 THR A CA 1
ATOM 2307 C C . THR A 1 285 ? 35.366 18.412 -58.148 1.00 46.72 285 THR A C 1
ATOM 2309 O O . THR A 1 285 ? 36.463 18.170 -57.660 1.00 46.72 285 THR A O 1
ATOM 2312 N N . SER A 1 286 ? 34.905 19.669 -58.170 1.00 42.66 286 SER A N 1
ATOM 2313 C CA . SER A 1 286 ? 35.499 20.718 -57.308 1.00 42.66 286 SER A CA 1
ATOM 2314 C C . SER A 1 286 ? 34.475 21.708 -56.733 1.00 42.66 286 SER A C 1
ATOM 2316 O O . SER A 1 286 ? 34.743 22.892 -56.546 1.00 42.66 286 SER A O 1
ATOM 2318 N N . SER A 1 287 ? 33.241 21.267 -56.466 1.00 42.84 287 SER A N 1
ATOM 2319 C CA . SER A 1 287 ? 32.222 22.170 -55.904 1.00 42.84 287 SER A CA 1
ATOM 2320 C C . SER A 1 287 ? 31.146 21.461 -55.081 1.00 42.84 287 SER A C 1
ATOM 2322 O O . SER A 1 287 ? 29.963 21.678 -55.328 1.00 42.84 287 SER A O 1
ATOM 2324 N N . ARG A 1 288 ? 31.496 20.608 -54.102 1.00 45.34 288 ARG A N 1
ATOM 2325 C CA . ARG A 1 288 ? 30.486 20.162 -53.117 1.00 45.34 288 ARG A CA 1
ATOM 2326 C C . ARG A 1 288 ? 31.009 19.571 -51.804 1.00 45.34 288 ARG A C 1
ATOM 2328 O O . ARG A 1 288 ? 30.542 18.527 -51.383 1.00 45.34 288 ARG A O 1
ATOM 2335 N N . TRP A 1 289 ? 31.900 20.269 -51.108 1.00 40.56 289 TRP A N 1
ATOM 2336 C CA . TRP A 1 289 ? 32.167 19.968 -49.694 1.00 40.56 289 TRP A CA 1
ATOM 2337 C C . TRP A 1 289 ? 32.162 21.269 -48.889 1.00 40.56 289 TRP A C 1
ATOM 2339 O O . TRP A 1 289 ? 33.200 21.843 -48.584 1.00 40.56 289 TRP A O 1
ATOM 2349 N N . ARG A 1 290 ? 30.961 21.782 -48.595 1.00 44.06 290 ARG A N 1
ATOM 2350 C CA . ARG A 1 290 ? 30.757 22.592 -47.389 1.00 44.06 290 ARG A CA 1
ATOM 2351 C C . ARG A 1 290 ? 30.319 21.612 -46.314 1.00 44.06 290 ARG A C 1
ATOM 2353 O O . ARG A 1 290 ? 29.212 21.095 -46.393 1.00 44.06 290 ARG A O 1
ATOM 2360 N N . THR A 1 291 ? 31.192 21.350 -45.358 1.00 44.06 291 THR A N 1
ATOM 2361 C CA . THR A 1 291 ? 30.857 20.747 -44.072 1.00 44.06 291 THR A CA 1
ATOM 2362 C C . THR A 1 291 ? 30.250 21.830 -43.173 1.00 44.06 291 THR A C 1
ATOM 2364 O O . THR A 1 291 ? 30.954 22.758 -42.776 1.00 44.06 291 THR A O 1
ATOM 2367 N N . PRO A 1 292 ? 28.951 21.787 -42.841 1.00 49.09 292 PRO A N 1
ATOM 2368 C CA . PRO A 1 292 ? 28.513 22.186 -41.513 1.00 49.09 292 PRO A CA 1
ATOM 2369 C C . PRO A 1 292 ? 28.794 21.022 -40.540 1.00 49.09 292 PRO A C 1
ATOM 2371 O O . PRO A 1 292 ? 29.071 19.914 -40.986 1.00 49.09 292 PRO A O 1
ATOM 2374 N N . CYS A 1 293 ? 28.696 21.265 -39.233 1.00 43.97 293 CYS A N 1
ATOM 2375 C CA . CYS A 1 293 ? 28.777 20.259 -38.156 1.00 43.97 293 CYS A CA 1
ATOM 2376 C C . CYS A 1 293 ? 30.182 19.963 -37.593 1.00 43.97 293 CYS A C 1
ATOM 2378 O O . CYS A 1 293 ? 30.651 18.836 -37.592 1.00 43.97 293 CYS A O 1
ATOM 2380 N N . LEU A 1 294 ? 30.822 20.986 -37.015 1.00 47.28 294 LEU A N 1
ATOM 2381 C CA . LEU A 1 294 ? 31.741 20.810 -35.870 1.00 47.28 294 LEU A CA 1
ATOM 2382 C C . LEU A 1 294 ? 31.296 21.618 -34.632 1.00 47.28 294 LEU A C 1
ATOM 2384 O O . LEU A 1 294 ? 32.039 21.740 -33.667 1.00 47.28 294 LEU A O 1
ATOM 2388 N N . LYS A 1 295 ? 30.082 22.191 -34.648 1.00 48.81 295 LYS A N 1
ATOM 2389 C CA . LYS A 1 295 ? 29.529 22.929 -33.497 1.00 48.81 295 LYS A CA 1
ATOM 2390 C C . LYS A 1 295 ? 28.647 22.081 -32.572 1.00 48.81 295 LYS A C 1
ATOM 2392 O O . LYS A 1 295 ? 28.575 22.409 -31.401 1.00 48.81 295 LYS A O 1
ATOM 2397 N N . GLU A 1 296 ? 28.059 20.978 -33.039 1.00 51.72 296 GLU A N 1
ATOM 2398 C CA . GLU A 1 296 ? 27.191 20.124 -32.200 1.00 51.72 296 GLU A CA 1
ATOM 2399 C C . GLU A 1 296 ? 27.962 19.130 -31.311 1.00 51.72 296 GLU A C 1
ATOM 2401 O O . GLU A 1 296 ? 27.420 18.649 -30.319 1.00 51.72 296 GLU A O 1
ATOM 2406 N N . GLU A 1 297 ? 29.239 18.847 -31.596 1.00 49.94 297 GLU A N 1
ATOM 2407 C CA . GLU A 1 297 ? 30.040 17.950 -30.746 1.00 49.94 297 GLU A CA 1
ATOM 2408 C C . GLU A 1 297 ? 30.505 18.605 -29.435 1.00 49.94 297 GLU A C 1
ATOM 2410 O O . GLU A 1 297 ? 30.688 17.901 -28.444 1.00 49.94 297 GLU A O 1
ATOM 2415 N N . LEU A 1 298 ? 30.638 19.938 -29.374 1.00 50.97 298 LEU A N 1
ATOM 2416 C CA . LEU A 1 298 ? 30.979 20.620 -28.117 1.00 50.97 298 LEU A CA 1
ATOM 2417 C C . LEU A 1 298 ? 29.783 20.735 -27.162 1.00 50.97 298 LEU A C 1
ATOM 2419 O O . LEU A 1 298 ? 29.972 20.621 -25.951 1.00 50.97 298 LEU A O 1
ATOM 2423 N N . ASP A 1 299 ? 28.563 20.875 -27.682 1.00 51.84 299 ASP A N 1
ATOM 2424 C CA . ASP A 1 299 ? 27.369 20.986 -26.837 1.00 51.84 299 ASP A CA 1
ATOM 2425 C C . ASP A 1 299 ? 26.979 19.627 -26.216 1.00 51.84 299 ASP A C 1
ATOM 2427 O O . ASP A 1 299 ? 26.561 19.575 -25.059 1.00 51.84 299 ASP A O 1
ATOM 2431 N N . ASN A 1 300 ? 27.229 18.502 -26.901 1.00 52.53 300 ASN A N 1
ATOM 2432 C CA . ASN A 1 300 ? 26.954 17.163 -26.355 1.00 52.53 300 ASN A CA 1
ATOM 2433 C C . ASN A 1 300 ? 27.957 16.698 -25.281 1.00 52.53 300 ASN A C 1
ATOM 2435 O O . ASN A 1 300 ? 27.576 15.978 -24.357 1.00 52.53 300 ASN A O 1
ATOM 2439 N N . VAL A 1 301 ? 29.223 17.130 -25.330 1.00 54.72 301 VAL A N 1
ATOM 2440 C CA . VAL A 1 301 ? 30.201 16.822 -24.262 1.00 54.72 301 VAL A CA 1
ATOM 2441 C C . VAL A 1 301 ? 29.903 17.624 -22.984 1.00 54.72 301 VAL A C 1
ATOM 2443 O O . VAL A 1 301 ? 30.085 17.117 -21.870 1.00 54.72 301 VAL A O 1
ATOM 2446 N N . GLN A 1 302 ? 29.364 18.840 -23.124 1.00 50.34 302 GLN A N 1
ATOM 2447 C CA . GLN A 1 302 ? 28.946 19.679 -21.999 1.00 50.34 302 GLN A CA 1
ATOM 2448 C C . GLN A 1 302 ? 27.729 19.084 -21.256 1.00 50.34 302 GLN A C 1
ATOM 2450 O O . GLN A 1 302 ? 27.680 19.116 -20.027 1.00 50.34 302 GLN A O 1
ATOM 2455 N N . VAL A 1 303 ? 26.775 18.479 -21.977 1.00 53.31 303 VAL A N 1
ATOM 2456 C CA . VAL A 1 303 ? 25.587 17.828 -21.382 1.00 53.31 303 VAL A CA 1
ATOM 2457 C C . VAL A 1 303 ? 25.956 16.539 -20.633 1.00 53.31 303 VAL A C 1
ATOM 2459 O O . VAL A 1 303 ? 25.463 16.309 -19.527 1.00 53.31 303 VAL A O 1
ATOM 2462 N N . CYS A 1 304 ? 26.888 15.738 -21.161 1.00 47.91 304 CYS A N 1
ATOM 2463 C CA . CYS A 1 304 ? 27.364 14.525 -20.485 1.00 47.91 304 CYS A CA 1
ATOM 2464 C C . CYS A 1 304 ? 28.146 14.821 -19.193 1.00 47.91 304 CYS A C 1
ATOM 2466 O O . CYS A 1 304 ? 28.061 14.049 -18.238 1.00 47.91 304 CYS A O 1
ATOM 2468 N N . SER A 1 305 ? 28.864 15.947 -19.131 1.00 52.72 305 SER A N 1
ATOM 2469 C CA . SER A 1 305 ? 29.598 16.358 -17.925 1.00 52.72 305 SER A CA 1
ATOM 2470 C C . SER A 1 305 ? 28.644 16.765 -16.791 1.00 52.72 305 SER A C 1
ATOM 2472 O O . SER A 1 305 ? 28.795 16.311 -15.660 1.00 52.72 305 SER A O 1
ATOM 2474 N N . ASN A 1 306 ? 27.576 17.505 -17.111 1.00 49.72 306 ASN A N 1
ATOM 2475 C CA . ASN A 1 306 ? 26.583 17.937 -16.118 1.00 49.72 306 ASN A CA 1
ATOM 2476 C C . ASN A 1 306 ? 25.726 16.774 -15.570 1.00 49.72 306 ASN A C 1
ATOM 2478 O O . ASN A 1 306 ? 25.294 16.812 -14.418 1.00 49.72 306 ASN A O 1
ATOM 2482 N N . SER A 1 307 ? 25.494 15.721 -16.364 1.00 51.72 307 SER A N 1
ATOM 2483 C CA . SER A 1 307 ? 24.765 14.524 -15.912 1.00 51.72 307 SER A CA 1
ATOM 2484 C C . SER A 1 307 ? 25.586 13.647 -14.959 1.00 51.72 307 SER A C 1
ATOM 2486 O O . SER A 1 307 ? 25.012 12.986 -14.091 1.00 51.72 307 SER A O 1
ATOM 2488 N N . LEU A 1 308 ? 26.915 13.632 -15.102 1.00 53.09 308 LEU A N 1
ATOM 2489 C CA . LEU A 1 308 ? 27.817 12.899 -14.209 1.00 53.09 308 LEU A CA 1
ATOM 2490 C C . LEU A 1 308 ? 27.946 13.585 -12.843 1.00 53.09 308 LEU A C 1
ATOM 2492 O O . LEU A 1 308 ? 27.914 12.895 -11.825 1.00 53.09 308 LEU A O 1
ATOM 2496 N N . ASP A 1 309 ? 27.981 14.919 -12.805 1.00 50.66 309 ASP A N 1
ATOM 2497 C CA . ASP A 1 309 ? 28.028 15.676 -11.546 1.00 50.66 309 ASP A CA 1
ATOM 2498 C C . ASP A 1 309 ? 26.727 15.543 -10.727 1.00 50.66 309 ASP A C 1
ATOM 2500 O O . ASP A 1 309 ? 26.775 15.439 -9.499 1.00 50.66 309 ASP A O 1
ATOM 2504 N N . SER A 1 310 ? 25.563 15.432 -11.383 1.00 55.59 310 SER A N 1
ATOM 2505 C CA . SER A 1 310 ? 24.286 15.134 -10.706 1.00 55.59 310 SER A CA 1
ATOM 2506 C C . SER A 1 310 ? 24.280 13.744 -10.054 1.00 55.59 310 SER A C 1
ATOM 2508 O O . SER A 1 310 ? 23.846 13.591 -8.913 1.00 55.59 310 SER A O 1
ATOM 2510 N N . ALA A 1 311 ? 24.808 12.727 -10.743 1.00 55.19 311 ALA A N 1
ATOM 2511 C CA . ALA A 1 311 ? 24.813 11.347 -10.253 1.00 55.19 311 ALA A CA 1
ATOM 2512 C C . ALA A 1 311 ? 25.811 11.105 -9.101 1.00 55.19 311 ALA A C 1
ATOM 2514 O O . ALA A 1 311 ? 25.619 10.194 -8.288 1.00 55.19 311 ALA A O 1
ATOM 2515 N N . VAL A 1 312 ? 26.881 11.906 -9.010 1.00 58.59 312 VAL A N 1
ATOM 2516 C CA . VAL A 1 312 ? 27.814 11.870 -7.870 1.00 58.59 312 VAL A CA 1
ATOM 2517 C C . VAL A 1 312 ? 27.174 12.494 -6.626 1.00 58.59 312 VAL A C 1
ATOM 2519 O O . VAL A 1 312 ? 27.299 11.924 -5.541 1.00 58.59 312 VAL A O 1
ATOM 2522 N N . ASN A 1 313 ? 26.409 13.579 -6.785 1.00 55.03 313 ASN A N 1
ATOM 2523 C CA . ASN A 1 313 ? 25.694 14.219 -5.679 1.00 55.03 313 ASN A CA 1
ATOM 2524 C C . ASN A 1 313 ? 24.623 13.300 -5.061 1.00 55.03 313 ASN A C 1
ATOM 2526 O O . ASN A 1 313 ? 24.539 13.185 -3.838 1.00 55.03 313 ASN A O 1
ATOM 2530 N N . ASP A 1 314 ? 23.866 12.562 -5.879 1.00 55.03 314 ASP A N 1
ATOM 2531 C CA . ASP A 1 314 ? 22.836 11.641 -5.374 1.00 55.03 314 ASP A CA 1
ATOM 2532 C C . ASP A 1 314 ? 23.428 10.462 -4.584 1.00 55.03 314 ASP A C 1
ATOM 2534 O O . ASP A 1 314 ? 22.861 10.021 -3.580 1.00 55.03 314 ASP A O 1
ATOM 2538 N N . ARG A 1 315 ? 24.620 9.976 -4.959 1.00 59.44 315 ARG A N 1
ATOM 2539 C CA . ARG A 1 315 ? 25.326 8.942 -4.181 1.00 59.44 315 ARG A CA 1
ATOM 2540 C C . ARG A 1 315 ? 25.826 9.461 -2.837 1.00 59.44 315 ARG A C 1
ATOM 2542 O O . ARG A 1 315 ? 25.797 8.717 -1.857 1.00 59.44 315 ARG A O 1
ATOM 2549 N N . GLU A 1 316 ? 26.260 10.715 -2.763 1.00 58.69 316 GLU A N 1
ATOM 2550 C CA . GLU A 1 316 ? 26.742 11.309 -1.515 1.00 58.69 316 GLU A CA 1
ATOM 2551 C C . GLU A 1 316 ? 25.591 11.561 -0.522 1.00 58.69 316 GLU A C 1
ATOM 2553 O O . GLU A 1 316 ? 25.733 11.301 0.678 1.00 58.69 316 GLU A O 1
ATOM 2558 N N . VAL A 1 317 ? 24.406 11.928 -1.025 1.00 58.50 317 VAL A N 1
ATOM 2559 C CA . VAL A 1 317 ? 23.174 12.054 -0.227 1.00 58.50 317 VAL A CA 1
ATOM 2560 C C . VAL A 1 317 ? 22.711 10.696 0.316 1.00 58.50 317 VAL A C 1
ATOM 2562 O O . VAL A 1 317 ? 22.363 10.597 1.494 1.00 58.50 317 VAL A O 1
ATOM 2565 N N . VAL A 1 318 ? 22.780 9.623 -0.481 1.00 58.44 318 VAL A N 1
ATOM 2566 C CA . VAL A 1 318 ? 22.424 8.262 -0.030 1.00 58.44 318 VAL A CA 1
ATOM 2567 C C . VAL A 1 318 ? 23.392 7.745 1.045 1.00 58.44 318 VAL A C 1
ATOM 2569 O O . VAL A 1 318 ? 22.962 7.130 2.023 1.00 58.44 318 VAL A O 1
ATOM 2572 N N . VAL A 1 319 ? 24.691 8.048 0.937 1.00 64.19 319 VAL A N 1
ATOM 2573 C CA . VAL A 1 319 ? 25.693 7.676 1.956 1.00 64.19 319 VAL A CA 1
ATOM 2574 C C . VAL A 1 319 ? 25.505 8.470 3.258 1.00 64.19 319 VAL A C 1
ATOM 2576 O O . VAL A 1 319 ? 25.638 7.908 4.348 1.00 64.19 319 VAL A O 1
ATOM 2579 N N . GLN A 1 320 ? 25.149 9.755 3.172 1.00 59.91 320 GLN A N 1
ATOM 2580 C CA . GLN A 1 320 ? 24.800 10.585 4.333 1.00 59.91 320 GLN A CA 1
ATOM 2581 C C . GLN A 1 320 ? 23.523 10.090 5.028 1.00 59.91 320 GLN A C 1
ATOM 2583 O O . GLN A 1 320 ? 23.465 10.057 6.258 1.00 59.91 320 GLN A O 1
ATOM 2588 N N . PHE A 1 321 ? 22.521 9.645 4.264 1.00 52.34 321 PHE A N 1
ATOM 2589 C CA . PHE A 1 321 ? 21.277 9.105 4.815 1.00 52.34 321 PHE A CA 1
ATOM 2590 C C . PHE A 1 321 ? 21.510 7.777 5.550 1.00 52.34 321 PHE A C 1
ATOM 2592 O O . PHE A 1 321 ? 20.996 7.580 6.650 1.00 52.34 321 PHE A O 1
ATOM 2599 N N . HIS A 1 322 ? 22.367 6.900 5.013 1.00 53.75 322 HIS A N 1
ATOM 2600 C CA . HIS A 1 322 ? 22.682 5.626 5.663 1.00 53.75 322 HIS A CA 1
ATOM 2601 C C . HIS A 1 322 ? 23.484 5.792 6.964 1.00 53.75 322 HIS A C 1
ATOM 2603 O O . HIS A 1 322 ? 23.232 5.070 7.927 1.00 53.75 322 HIS A O 1
ATOM 2609 N N . LYS A 1 323 ? 24.379 6.788 7.034 1.00 60.41 323 LYS A N 1
ATOM 2610 C CA . LYS A 1 323 ? 25.121 7.144 8.260 1.00 60.41 323 LYS A CA 1
ATOM 2611 C C . LYS A 1 323 ? 24.263 7.769 9.362 1.00 60.41 323 LYS A C 1
ATOM 2613 O O . LYS A 1 323 ? 24.726 7.854 10.490 1.00 60.41 323 LYS A O 1
ATOM 2618 N N . ARG A 1 324 ? 23.057 8.245 9.045 1.00 53.91 324 ARG A N 1
ATOM 2619 C CA . ARG A 1 324 ? 22.148 8.876 10.016 1.00 53.91 324 ARG A CA 1
ATOM 2620 C C . ARG A 1 324 ? 21.132 7.896 10.612 1.00 53.91 324 ARG A C 1
ATOM 2622 O O . ARG A 1 324 ? 20.452 8.248 11.569 1.00 53.91 324 ARG A O 1
ATOM 2629 N N . ILE A 1 325 ? 21.019 6.706 10.018 1.00 56.91 325 ILE A N 1
ATOM 2630 C CA . ILE A 1 325 ? 20.092 5.633 10.412 1.00 56.91 325 ILE A CA 1
ATOM 2631 C C . ILE A 1 325 ? 20.810 4.511 11.193 1.00 56.91 325 ILE A C 1
ATOM 2633 O O . ILE A 1 325 ? 20.146 3.735 11.875 1.00 56.91 325 ILE A O 1
ATOM 2637 N N . SER A 1 326 ? 22.145 4.429 11.122 1.00 47.88 326 SER A N 1
ATOM 2638 C CA . SER A 1 326 ? 22.982 3.577 11.996 1.00 47.88 326 SER A CA 1
ATOM 2639 C C . SER A 1 326 ? 23.496 4.360 13.196 1.00 47.88 326 SER A C 1
ATOM 2641 O O . SER A 1 326 ? 23.603 3.748 14.279 1.00 47.88 326 SER A O 1
#

Foldseek 3Di:
DDDDDDDDDDDDDDDDDDDDDDDPPPVVVVVLVVLQVVLLVLVVVLVPDDSVVVVVVLVCCVVPHDPVSNVVSSVVSNVVSVVSVVVVVVVVVVVVVVVVVVVVVVVVVVVVVVVVVVVVVVVVVVVVVVVVVVVVVVVVVVVVVVVVVVVVVVVVVVVVVVVVVVVVVVVVVVVVVVVVVVVVVVVVVVVVVVVVVVVVVVVVVVVVVVVVVVVVVVVVVVVVVLVVVLVVCVVVPDDPPVSVVSVVVVVVVVVVVVVVVVVVVVVVVVVVVVVVVVVVVPPPDDPDDDDDDPVVVVVVVVVVVVVVVVVVVVVVVVVVVVVVVD

Organism: NCBI:txid170555

Secondary structure (DSSP, 8-state):
-----------------------TTHHHHHHHHHHHHHHHHHHHHHT-S-HHHHHHHHHHHHHHS-HHHHHHHHHHHHHHHHHHHHHHHHHHHHHHHHHHHHHHHHHHHHHHHHHHHHHHHHHHHHHHHHHHHHHHHHHHHHHHHHHHHHHHHHHHHHHHHHHHHHHHHHHHHHHHHHHHHHHHHHHHHHHHHHHHHHHHHHHHHHHHHHHHHHHHHHHHHHHHHHHHHHHHHHHTT--HHHHHHHHHHHHHHHHHHHHHHHHHHHHHHHHHHHHHHHHHSTTS-SS------SSHHHHHHHHHHHHHHHHHHHHHHHHHHHHHH-

Radius of gyration: 85.62 Å; chains: 1; bounding box: 186×52×212 Å

Sequence (326 aa):
MARSISGSSEEDAMYVATPVESSDDDSAENRKEEALNQVLSEIEATGAINSGGLRQLCRRVQREGTPFTVANLESFLRVLVQELRRRQGEMRNLEETIRARDDMHRNQMHRLYEEMDNHISEEKDSIMKKEELKFETARSSLLSELARRDEQIQEIEEQRRETAAHLQELRDREAATKQDNYRLLESKYELESQLEKERKTNYRLHQCIEEIRKDSIWDKQKYMSAGFHLAKSIVEGESCSHSLDSCDQFTSAEYEYDEEICGTKQRLASLDSLKSMASSTSSFTSSRWRTPCLKEELDNVQVCSNSLDSAVNDREVVVQFHKRIS